Protein AF-A0A2G8JF11-F1 (afdb_monomer_lite)

pLDDT: mean 76.75, std 18.7, range [33.16, 97.62]

Radius of gyration: 30.94 Å; chains: 1; bounding box: 96×81×55 Å

Structure (mmCIF, N/CA/C/O backbone):
data_AF-A0A2G8JF11-F1
#
_entry.id   AF-A0A2G8JF11-F1
#
loop_
_atom_site.group_PDB
_atom_site.id
_atom_site.type_symbol
_atom_site.label_atom_id
_atom_site.label_alt_id
_atom_site.label_comp_id
_atom_site.label_asym_id
_atom_site.label_entity_id
_atom_site.label_seq_id
_atom_site.pdbx_PDB_ins_code
_atom_site.Cartn_x
_atom_site.Cartn_y
_atom_site.Cartn_z
_atom_site.occupancy
_atom_site.B_iso_or_equiv
_atom_site.auth_seq_id
_atom_site.auth_comp_id
_atom_site.auth_asym_id
_atom_site.auth_atom_id
_atom_site.pdbx_PDB_model_num
ATOM 1 N N . MET A 1 1 ? 5.493 -26.697 -4.694 1.00 79.19 1 MET A N 1
ATOM 2 C CA . MET A 1 1 ? 6.593 -26.995 -3.749 1.00 79.19 1 MET A CA 1
ATOM 3 C C . MET A 1 1 ? 6.249 -28.131 -2.794 1.00 79.19 1 MET A C 1
ATOM 5 O O . MET A 1 1 ? 6.872 -29.169 -2.924 1.00 79.19 1 MET A O 1
ATOM 9 N N . VAL A 1 2 ? 5.247 -28.013 -1.911 1.00 80.19 2 VAL A N 1
ATOM 10 C CA . VAL A 1 2 ? 4.908 -29.097 -0.953 1.00 80.19 2 VAL A CA 1
ATOM 11 C C . VAL A 1 2 ? 4.595 -30.430 -1.647 1.00 80.19 2 VAL A C 1
ATOM 13 O O . VAL A 1 2 ? 5.142 -31.453 -1.264 1.00 80.19 2 VAL A O 1
ATOM 16 N N . ILE A 1 3 ? 3.787 -30.413 -2.715 1.00 84.12 3 ILE A N 1
ATOM 17 C CA . ILE A 1 3 ? 3.471 -31.617 -3.510 1.00 84.12 3 ILE A CA 1
ATOM 18 C C . ILE A 1 3 ? 4.749 -32.272 -4.056 1.00 84.12 3 ILE A C 1
ATOM 20 O O . ILE A 1 3 ? 4.933 -33.469 -3.888 1.00 84.12 3 ILE A O 1
ATOM 24 N N . LEU A 1 4 ? 5.670 -31.484 -4.618 1.00 83.44 4 LEU A N 1
ATOM 25 C CA . LEU A 1 4 ? 6.944 -31.990 -5.137 1.00 83.44 4 LEU A CA 1
ATOM 26 C C . LEU A 1 4 ? 7.801 -32.625 -4.031 1.00 83.44 4 LEU A C 1
ATOM 28 O O . LEU A 1 4 ? 8.363 -33.690 -4.239 1.00 83.44 4 LEU A O 1
ATOM 32 N N . PHE A 1 5 ? 7.860 -32.013 -2.843 1.00 86.06 5 PHE A N 1
ATOM 33 C CA . PHE A 1 5 ? 8.556 -32.600 -1.694 1.00 86.06 5 PHE A CA 1
ATOM 34 C C . PHE A 1 5 ? 7.945 -33.952 -1.291 1.00 86.06 5 PHE A C 1
ATOM 36 O O . PHE A 1 5 ? 8.656 -34.941 -1.125 1.00 86.06 5 PHE A O 1
ATOM 43 N N . LEU A 1 6 ? 6.614 -34.022 -1.199 1.00 82.25 6 LEU A N 1
ATOM 44 C CA . LEU A 1 6 ? 5.918 -35.271 -0.890 1.00 82.25 6 LEU A CA 1
ATOM 45 C C . LEU A 1 6 ? 6.155 -36.342 -1.969 1.00 82.25 6 LEU A C 1
ATOM 47 O O . LEU A 1 6 ? 6.231 -37.520 -1.630 1.00 82.25 6 LEU A O 1
ATOM 51 N N . GLN A 1 7 ? 6.308 -35.949 -3.238 1.00 88.88 7 GLN A N 1
ATOM 52 C CA . GLN A 1 7 ? 6.692 -36.847 -4.333 1.00 88.88 7 GLN A CA 1
ATOM 53 C C . GLN A 1 7 ? 8.137 -37.332 -4.197 1.00 88.88 7 GLN A C 1
ATOM 55 O O . GLN A 1 7 ? 8.391 -38.521 -4.353 1.00 88.88 7 GLN A O 1
ATOM 60 N N . THR A 1 8 ? 9.084 -36.456 -3.840 1.00 87.00 8 THR A N 1
ATOM 61 C CA . THR A 1 8 ? 10.494 -36.848 -3.649 1.00 87.00 8 THR A CA 1
ATOM 62 C C . THR A 1 8 ? 10.694 -37.795 -2.471 1.00 87.00 8 THR A C 1
ATOM 64 O O . THR A 1 8 ? 11.532 -38.687 -2.534 1.00 87.00 8 THR A O 1
ATOM 67 N N . GLU A 1 9 ? 9.883 -37.658 -1.422 1.00 86.50 9 GLU A N 1
ATOM 68 C CA . GLU A 1 9 ? 9.851 -38.597 -0.293 1.00 86.50 9 GLU A CA 1
ATOM 69 C C . GLU A 1 9 ? 9.055 -39.881 -0.626 1.00 86.50 9 GLU A C 1
ATOM 71 O O . GLU A 1 9 ? 8.937 -40.803 0.187 1.00 86.50 9 GLU A O 1
ATOM 76 N N . GLY A 1 10 ? 8.458 -39.951 -1.823 1.00 86.94 10 GLY A N 1
ATOM 77 C CA . GLY A 1 10 ? 7.583 -41.034 -2.267 1.00 86.94 10 GLY A CA 1
ATOM 78 C C . GLY A 1 10 ? 6.351 -41.210 -1.377 1.00 86.94 10 GLY A C 1
ATOM 79 O O . GLY A 1 10 ? 5.856 -42.322 -1.214 1.00 86.94 10 GLY A O 1
ATOM 80 N N . ILE A 1 11 ? 5.897 -40.148 -0.713 1.00 86.12 11 ILE A N 1
ATOM 81 C CA . ILE A 1 11 ? 4.690 -40.157 0.123 1.00 86.12 11 ILE A CA 1
ATOM 82 C C . ILE A 1 11 ? 3.451 -40.158 -0.767 1.00 86.12 11 ILE A C 1
ATOM 84 O O . ILE A 1 11 ? 2.482 -40.858 -0.479 1.00 86.12 11 ILE A O 1
ATOM 88 N N . ILE A 1 12 ? 3.502 -39.383 -1.848 1.00 87.25 12 ILE A N 1
ATOM 89 C CA . ILE A 1 12 ? 2.493 -39.371 -2.904 1.00 87.25 12 ILE A CA 1
ATOM 90 C C . ILE A 1 12 ? 3.154 -39.776 -4.229 1.00 87.25 12 ILE A C 1
ATOM 92 O O . ILE A 1 12 ? 4.342 -39.498 -4.409 1.00 87.25 12 ILE A O 1
ATOM 96 N N . PRO A 1 13 ? 2.416 -40.426 -5.139 1.00 89.12 13 PRO A N 1
ATOM 97 C CA . PRO A 1 13 ? 2.944 -40.832 -6.437 1.00 89.12 13 PRO A CA 1
ATOM 98 C C . PRO A 1 13 ? 3.341 -39.636 -7.314 1.00 89.12 13 PRO A C 1
ATOM 100 O O . PRO A 1 13 ? 2.818 -38.519 -7.166 1.00 89.12 13 PRO A O 1
ATOM 103 N N . THR A 1 14 ? 4.267 -39.868 -8.243 1.00 92.94 14 THR A N 1
ATOM 104 C CA . THR A 1 14 ? 4.651 -38.864 -9.244 1.00 92.94 14 THR A CA 1
ATOM 105 C C . THR A 1 14 ? 3.525 -38.637 -10.253 1.00 92.94 14 THR A C 1
ATOM 107 O O . THR A 1 14 ? 2.590 -39.430 -10.368 1.00 92.94 14 THR A O 1
ATOM 110 N N . ILE A 1 15 ? 3.596 -37.534 -11.005 1.00 91.88 15 ILE A N 1
ATOM 111 C CA . ILE A 1 15 ? 2.624 -37.274 -12.077 1.00 91.88 15 ILE A CA 1
ATOM 112 C C . ILE A 1 15 ? 2.697 -38.375 -13.147 1.00 91.88 15 ILE A C 1
ATOM 114 O O . ILE A 1 15 ? 1.658 -38.766 -13.671 1.00 91.88 15 ILE A O 1
ATOM 118 N N . GLU A 1 16 ? 3.885 -38.921 -13.443 1.00 91.62 16 GLU A N 1
ATOM 119 C CA . GLU A 1 16 ? 4.001 -40.025 -14.402 1.00 91.62 16 GLU A CA 1
ATOM 120 C C . GLU A 1 16 ? 3.335 -41.307 -13.896 1.00 91.62 16 GLU A C 1
ATOM 122 O O . GLU A 1 16 ? 2.620 -41.944 -14.664 1.00 91.62 16 GLU A O 1
ATOM 127 N N . GLU A 1 17 ? 3.505 -41.649 -12.616 1.00 89.56 17 GLU A N 1
ATOM 128 C CA . GLU A 1 17 ? 2.856 -42.815 -11.998 1.00 89.56 17 GLU A CA 1
ATOM 129 C C . GLU A 1 17 ? 1.326 -42.666 -11.973 1.00 89.56 17 GLU A C 1
ATOM 131 O O . GLU A 1 17 ? 0.595 -43.618 -12.250 1.00 89.56 17 GLU A O 1
ATOM 136 N N . LEU A 1 18 ? 0.827 -41.459 -11.675 1.00 90.19 18 LEU A N 1
ATOM 137 C CA . LEU A 1 18 ? -0.606 -41.148 -11.728 1.00 90.19 18 LEU A CA 1
ATOM 138 C C . LEU A 1 18 ? -1.168 -41.282 -13.148 1.00 90.19 18 LEU A C 1
ATOM 140 O O . LEU A 1 18 ? -2.280 -41.779 -13.327 1.00 90.19 18 LEU A O 1
ATOM 144 N N . ARG A 1 19 ? -0.395 -40.860 -14.152 1.00 88.94 19 ARG A N 1
ATOM 145 C CA . ARG A 1 19 ? -0.766 -40.961 -15.565 1.00 88.94 19 ARG A CA 1
ATOM 146 C C . ARG A 1 19 ? -0.740 -42.402 -16.067 1.00 88.94 19 ARG A C 1
ATOM 148 O O . ARG A 1 19 ? -1.633 -42.797 -16.801 1.00 88.94 19 ARG A O 1
ATOM 155 N N . GLU A 1 20 ? 0.242 -43.203 -15.662 1.00 88.38 20 GLU A N 1
ATOM 156 C CA . GLU A 1 20 ? 0.305 -44.630 -16.011 1.00 88.38 20 GLU A CA 1
ATOM 157 C C . GLU A 1 20 ? -0.849 -45.425 -15.376 1.00 88.38 20 GLU A C 1
ATOM 159 O O . GLU A 1 20 ? -1.366 -46.372 -15.968 1.00 88.38 20 GLU A O 1
ATOM 164 N N . ALA A 1 21 ? -1.303 -45.009 -14.190 1.00 86.81 21 ALA A N 1
ATOM 165 C CA . ALA A 1 21 ? -2.465 -45.593 -13.527 1.00 86.81 21 ALA A CA 1
ATOM 166 C C . ALA A 1 21 ? -3.809 -45.192 -14.166 1.00 86.81 21 ALA A C 1
ATOM 168 O O . ALA A 1 21 ? -4.812 -45.900 -13.975 1.00 86.81 21 ALA A O 1
ATOM 169 N N . ALA A 1 22 ? -3.849 -44.074 -14.903 1.00 85.69 22 ALA A N 1
ATOM 170 C CA . ALA A 1 22 ? -5.011 -43.660 -15.676 1.00 85.69 22 ALA A CA 1
ATOM 171 C C . ALA A 1 22 ? -5.208 -44.660 -16.826 1.00 85.69 22 ALA A C 1
ATOM 173 O O . ALA A 1 22 ? -4.407 -44.759 -17.754 1.00 85.69 22 ALA A O 1
ATOM 174 N N . GLY A 1 23 ? -6.260 -45.475 -16.723 1.00 80.00 23 GLY A N 1
ATOM 175 C CA . GLY A 1 23 ? -6.586 -46.454 -17.756 1.00 80.00 23 GLY A CA 1
ATOM 176 C C . GLY A 1 23 ? -6.927 -45.779 -19.088 1.00 80.00 23 GLY A C 1
ATOM 177 O O . GLY A 1 23 ? -7.163 -44.575 -19.153 1.00 80.00 23 GLY A O 1
ATOM 178 N N . CYS A 1 24 ? -7.020 -46.568 -20.161 1.00 76.25 24 CYS A N 1
ATOM 179 C CA . CYS A 1 24 ? -7.288 -46.055 -21.511 1.00 76.25 24 CYS A CA 1
ATOM 180 C C . CYS A 1 24 ? -8.598 -45.251 -21.641 1.00 76.25 24 CYS A C 1
ATOM 182 O O . CYS A 1 24 ? -8.738 -44.482 -22.585 1.00 76.25 24 CYS A O 1
ATOM 184 N N . GLU A 1 25 ? -9.548 -45.421 -20.718 1.00 79.19 25 GLU A N 1
ATOM 185 C CA . GLU A 1 25 ? -10.849 -44.739 -20.734 1.00 79.19 25 GLU A CA 1
ATOM 186 C C . GLU A 1 25 ? -10.818 -43.322 -20.132 1.00 79.19 25 GLU A C 1
ATOM 188 O O . GLU A 1 25 ? -11.768 -42.566 -20.312 1.00 79.19 25 GLU A O 1
ATOM 193 N N . GLU A 1 26 ? -9.733 -42.934 -19.452 1.00 79.00 26 GLU A N 1
ATOM 194 C CA . GLU A 1 26 ? -9.616 -41.649 -18.741 1.00 79.00 26 GLU A CA 1
ATOM 195 C C . GLU A 1 26 ? -8.573 -40.714 -19.379 1.00 79.00 26 GLU A C 1
ATOM 197 O O . GLU A 1 26 ? -8.004 -39.845 -18.715 1.00 79.00 26 GLU A O 1
ATOM 202 N N . GLN A 1 27 ? -8.312 -40.883 -20.681 1.00 86.50 27 GLN A N 1
ATOM 203 C CA . GLN A 1 27 ? -7.381 -40.014 -21.395 1.00 86.50 27 GLN A CA 1
ATOM 204 C C . GLN A 1 27 ? -7.974 -38.622 -21.634 1.00 86.50 27 GLN A C 1
ATOM 206 O O . GLN A 1 27 ? -9.019 -38.476 -22.269 1.00 86.50 27 GLN A O 1
ATOM 211 N N . LEU A 1 28 ? -7.279 -37.589 -21.157 1.00 91.56 28 LEU A N 1
ATOM 212 C CA . LEU A 1 28 ? -7.687 -36.194 -21.288 1.00 91.56 28 LEU A CA 1
ATOM 213 C C . LEU A 1 28 ? -6.503 -35.353 -21.760 1.00 91.56 28 LEU A C 1
ATOM 215 O O . LEU A 1 28 ? -5.536 -35.180 -21.027 1.00 91.56 28 LEU A O 1
ATOM 219 N N . ILE A 1 29 ? -6.595 -34.797 -22.968 1.00 93.25 29 ILE A N 1
ATOM 220 C CA . ILE A 1 29 ? -5.579 -33.894 -23.523 1.00 93.25 29 ILE A CA 1
ATOM 221 C C . ILE A 1 29 ? -6.175 -32.489 -23.621 1.00 93.25 29 ILE A C 1
ATOM 223 O O . ILE A 1 29 ? -7.178 -32.291 -24.306 1.00 93.25 29 ILE A O 1
ATOM 227 N N . ILE A 1 30 ? -5.552 -31.517 -22.954 1.00 92.94 30 ILE A N 1
ATOM 228 C CA . ILE A 1 30 ? -5.948 -30.102 -22.972 1.00 92.94 30 ILE A CA 1
ATOM 229 C C . ILE A 1 30 ? -4.788 -29.306 -23.562 1.00 92.94 30 ILE A C 1
ATOM 231 O O . ILE A 1 30 ? -3.677 -29.362 -23.049 1.00 92.94 30 ILE A O 1
ATOM 235 N N . ASP A 1 31 ? -5.024 -28.594 -24.665 1.00 92.56 31 ASP A N 1
ATOM 236 C CA . ASP A 1 31 ? -4.014 -27.755 -25.334 1.00 92.56 31 ASP A CA 1
ATOM 237 C C . ASP A 1 31 ? -2.707 -28.494 -25.687 1.00 92.56 31 ASP A C 1
ATOM 239 O O . ASP A 1 31 ? -1.610 -27.942 -25.619 1.00 92.56 31 ASP A O 1
ATOM 243 N N . GLY A 1 32 ? -2.818 -29.775 -26.050 1.00 93.31 32 GLY A N 1
ATOM 244 C CA . GLY A 1 32 ? -1.668 -30.632 -26.359 1.00 93.31 32 GLY A CA 1
ATOM 245 C C . GLY A 1 32 ? -0.926 -31.174 -25.131 1.00 93.31 32 GLY A C 1
ATOM 246 O O . GLY A 1 32 ? 0.043 -31.912 -25.297 1.00 93.31 32 GLY A O 1
ATOM 247 N N . TRP A 1 33 ? -1.386 -30.865 -23.917 1.00 92.75 33 TRP A N 1
ATOM 248 C CA . TRP A 1 33 ? -0.872 -31.424 -22.670 1.00 92.75 33 TRP A CA 1
ATOM 249 C C . TRP A 1 33 ? -1.708 -32.615 -22.220 1.00 92.75 33 TRP A C 1
ATOM 251 O O . TRP A 1 33 ? -2.932 -32.538 -22.150 1.00 92.75 33 TRP A O 1
ATOM 261 N N . ASP A 1 34 ? -1.036 -33.713 -21.884 1.00 92.56 34 ASP A N 1
ATOM 262 C CA . ASP A 1 34 ? -1.672 -34.897 -21.314 1.00 92.56 34 ASP A CA 1
ATOM 263 C C . ASP A 1 34 ? -2.005 -34.657 -19.832 1.00 92.56 34 ASP A C 1
ATOM 265 O O . ASP A 1 34 ? -1.121 -34.578 -18.977 1.00 92.56 34 ASP A O 1
ATOM 269 N N . CYS A 1 35 ? -3.295 -34.504 -19.549 1.00 92.50 35 CYS A N 1
ATOM 270 C CA . CYS A 1 35 ? -3.883 -34.300 -18.229 1.00 92.50 35 CYS A CA 1
ATOM 271 C C . CYS A 1 35 ? -4.617 -35.555 -17.726 1.00 92.50 35 CYS A C 1
ATOM 273 O O . CYS A 1 35 ? -5.475 -35.447 -16.847 1.00 92.50 35 CYS A O 1
ATOM 275 N N . SER A 1 36 ? -4.312 -36.731 -18.283 1.00 92.62 36 SER A N 1
ATOM 276 C CA . SER A 1 36 ? -4.934 -38.001 -17.899 1.00 92.62 36 SER A CA 1
ATOM 277 C C . SER A 1 36 ? -4.552 -38.352 -16.462 1.00 92.62 36 SER A C 1
ATOM 279 O O . SER A 1 36 ? -3.412 -38.715 -16.172 1.00 92.62 36 SER A O 1
ATOM 281 N N . LEU A 1 37 ? -5.503 -38.203 -15.543 1.00 88.75 37 LEU A N 1
ATOM 282 C CA . LEU A 1 37 ? -5.329 -38.468 -14.120 1.00 88.75 37 LEU A CA 1
ATOM 283 C C . LEU A 1 37 ? -6.540 -39.230 -13.613 1.00 88.75 37 LEU A C 1
ATOM 285 O O . LEU A 1 37 ? -7.678 -38.809 -13.823 1.00 88.75 37 LEU A O 1
ATOM 289 N N . ARG A 1 38 ? -6.287 -40.312 -12.879 1.00 80.69 38 ARG A N 1
ATOM 290 C CA . ARG A 1 38 ? -7.366 -41.113 -12.318 1.00 80.69 38 ARG A CA 1
ATOM 291 C C . ARG A 1 38 ? -8.002 -40.434 -11.112 1.00 80.69 38 ARG A C 1
ATOM 293 O O . ARG A 1 38 ? -7.302 -40.166 -10.133 1.00 80.69 38 ARG A O 1
ATOM 300 N N . LEU A 1 39 ? -9.317 -40.193 -11.155 1.00 77.31 39 LEU A N 1
ATOM 301 C CA . LEU A 1 39 ? -10.039 -39.544 -10.046 1.00 77.31 39 LEU A CA 1
ATOM 302 C C . LEU A 1 39 ? -10.237 -40.465 -8.833 1.00 77.31 39 LEU A C 1
ATOM 304 O O . LEU A 1 39 ? -10.391 -39.979 -7.712 1.00 77.31 39 LEU A O 1
ATOM 308 N N . ASP A 1 40 ? -10.239 -41.783 -9.040 1.00 79.19 40 ASP A N 1
ATOM 309 C CA . ASP A 1 40 ? -10.445 -42.745 -7.961 1.00 79.19 40 ASP A CA 1
ATOM 310 C C . ASP A 1 40 ? -9.157 -42.967 -7.157 1.00 79.19 40 ASP A C 1
ATOM 312 O O . ASP A 1 40 ? -8.198 -43.593 -7.618 1.00 79.19 40 ASP A O 1
ATOM 316 N N . CYS A 1 41 ? -9.143 -42.461 -5.922 1.00 73.75 41 CYS A N 1
ATOM 317 C CA . CYS A 1 41 ? -7.994 -42.569 -5.035 1.00 73.75 41 CYS A CA 1
ATOM 318 C C . CYS A 1 41 ? -7.838 -43.949 -4.371 1.00 73.75 41 CYS A C 1
ATOM 320 O O . CYS A 1 41 ? -6.811 -44.203 -3.739 1.00 73.75 41 CYS A O 1
ATOM 322 N N . THR A 1 42 ? -8.817 -44.851 -4.514 1.00 75.88 42 THR A N 1
ATOM 323 C CA . THR A 1 42 ? -8.815 -46.171 -3.856 1.00 75.88 42 THR A CA 1
ATOM 324 C C . THR A 1 42 ? -7.799 -47.151 -4.442 1.00 75.88 42 THR A C 1
ATOM 326 O O . THR A 1 42 ? -7.403 -48.107 -3.774 1.00 75.88 42 THR A O 1
ATOM 329 N N . LEU A 1 43 ? -7.339 -46.903 -5.670 1.00 68.25 43 LEU A N 1
ATOM 330 C CA . LEU A 1 43 ? -6.389 -47.763 -6.378 1.00 68.25 43 LEU A CA 1
ATOM 331 C C . LEU A 1 43 ? -4.928 -47.451 -6.050 1.00 68.25 43 LEU A C 1
ATOM 333 O O . LEU A 1 43 ? -4.045 -48.271 -6.313 1.00 68.25 43 LEU A O 1
ATOM 337 N N . TYR A 1 44 ? -4.658 -46.303 -5.431 1.00 74.19 44 TYR A N 1
ATOM 338 C CA . TYR A 1 44 ? -3.316 -45.981 -4.972 1.00 74.19 44 TYR A CA 1
ATOM 339 C C . TYR A 1 44 ? -3.056 -46.722 -3.662 1.00 74.19 44 TYR A C 1
ATOM 341 O O . TYR A 1 44 ? -3.674 -46.462 -2.628 1.00 74.19 44 TYR A O 1
ATOM 349 N N . ARG A 1 45 ? -2.135 -47.692 -3.708 1.00 68.94 45 ARG A N 1
ATOM 350 C CA . ARG A 1 45 ? -1.734 -48.477 -2.537 1.00 68.94 45 ARG A CA 1
ATOM 351 C C . ARG A 1 45 ? -1.269 -47.517 -1.437 1.00 68.94 45 ARG A C 1
ATOM 353 O O . ARG A 1 45 ? -0.237 -46.867 -1.586 1.00 68.94 45 ARG A O 1
ATOM 360 N N . ARG A 1 46 ? -2.006 -47.464 -0.320 1.00 64.50 46 ARG A N 1
ATOM 361 C CA . ARG A 1 46 ? -1.620 -46.685 0.865 1.00 64.50 46 ARG A CA 1
ATOM 362 C C . ARG A 1 46 ? -0.224 -47.143 1.308 1.00 64.50 46 ARG A C 1
ATOM 364 O O . ARG A 1 46 ? -0.037 -48.303 1.682 1.00 64.50 46 ARG A O 1
ATOM 371 N N . ARG A 1 47 ? 0.772 -46.261 1.189 1.00 65.62 47 ARG A N 1
ATOM 372 C CA . ARG A 1 47 ? 2.146 -46.544 1.625 1.00 65.62 47 ARG A CA 1
ATOM 373 C C . ARG A 1 47 ? 2.162 -46.640 3.155 1.00 65.62 47 ARG A C 1
ATOM 375 O O . ARG A 1 47 ? 1.384 -45.950 3.809 1.00 65.62 47 ARG A O 1
ATOM 382 N N . ARG A 1 48 ? 2.985 -47.539 3.711 1.00 59.12 48 ARG A N 1
ATOM 383 C CA . ARG A 1 48 ? 2.999 -47.844 5.154 1.00 59.12 48 ARG A CA 1
ATOM 384 C C . ARG A 1 48 ? 3.219 -46.572 5.979 1.00 59.12 48 ARG A C 1
ATOM 386 O O . ARG A 1 48 ? 4.181 -45.845 5.754 1.00 59.12 48 ARG A O 1
ATOM 393 N N . GLU A 1 49 ? 2.313 -46.339 6.924 1.00 58.16 49 GLU A N 1
ATOM 394 C CA . GLU A 1 49 ? 2.275 -45.208 7.864 1.00 58.16 49 GLU A CA 1
ATOM 395 C C . GLU A 1 49 ? 3.285 -45.379 9.018 1.00 58.16 49 GLU A C 1
ATOM 397 O O . GLU A 1 49 ? 2.968 -45.096 10.169 1.00 58.16 49 GLU A O 1
ATOM 402 N N . ASP A 1 50 ? 4.501 -45.858 8.739 1.00 67.50 50 ASP A N 1
ATOM 403 C CA . ASP A 1 50 ? 5.505 -46.065 9.796 1.00 67.50 50 ASP A CA 1
ATOM 404 C C . ASP A 1 50 ? 6.218 -44.750 10.195 1.00 67.50 50 ASP A C 1
ATOM 406 O O . ASP A 1 50 ? 6.887 -44.690 11.227 1.00 67.50 50 ASP A O 1
ATOM 410 N N . ASP A 1 51 ? 6.017 -43.665 9.435 1.00 60.81 51 ASP A N 1
ATOM 411 C CA . ASP A 1 51 ? 6.614 -42.354 9.708 1.00 60.81 51 ASP A CA 1
ATOM 412 C C . ASP A 1 51 ? 5.648 -41.424 10.450 1.00 60.81 51 ASP A C 1
ATOM 414 O O . ASP A 1 51 ? 4.542 -41.131 9.980 1.00 60.81 51 ASP A O 1
ATOM 418 N N . LYS A 1 52 ? 6.097 -40.872 11.581 1.00 72.00 52 LYS A N 1
ATOM 419 C CA . LYS A 1 52 ? 5.336 -39.862 12.321 1.00 72.00 52 LYS A CA 1
ATOM 420 C C . LYS A 1 52 ? 5.273 -38.555 11.512 1.00 72.00 52 LYS A C 1
ATOM 422 O O . LYS A 1 52 ? 6.293 -38.098 10.998 1.00 72.00 52 LYS A O 1
ATOM 427 N N . PRO A 1 53 ? 4.107 -37.888 11.438 1.00 61.38 53 PRO A N 1
ATOM 428 C CA . PRO A 1 53 ? 3.928 -36.687 10.617 1.00 61.38 53 PRO A CA 1
ATOM 429 C C . PRO A 1 53 ? 4.862 -35.519 10.990 1.00 61.38 53 PRO A C 1
ATOM 431 O O . PRO A 1 53 ? 5.231 -34.739 10.114 1.00 61.38 53 PRO A O 1
ATOM 434 N N . GLY A 1 54 ? 5.303 -35.427 12.252 1.00 66.50 54 GLY A N 1
ATOM 435 C CA . GLY A 1 54 ? 6.196 -34.357 12.723 1.00 66.50 54 GLY A CA 1
ATOM 436 C C . GLY A 1 54 ? 7.606 -34.376 12.115 1.00 66.50 54 GLY A C 1
ATOM 437 O O . GLY A 1 54 ? 8.210 -33.318 11.926 1.00 66.50 54 GLY A O 1
ATOM 438 N N . ASP A 1 55 ? 8.113 -35.551 11.730 1.00 71.62 55 ASP A N 1
ATOM 439 C CA . ASP A 1 55 ? 9.463 -35.679 11.161 1.00 71.62 55 ASP A CA 1
ATOM 440 C C . ASP A 1 55 ? 9.505 -35.173 9.706 1.00 71.62 55 ASP A C 1
ATOM 442 O O . ASP A 1 55 ? 10.492 -34.589 9.247 1.00 71.62 55 ASP A O 1
ATOM 446 N N . LYS A 1 56 ? 8.383 -35.313 8.988 1.00 71.12 56 LYS A N 1
ATOM 447 C CA . LYS A 1 56 ? 8.240 -34.922 7.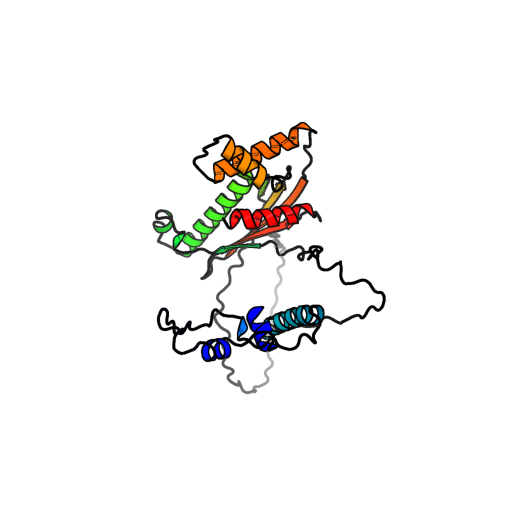578 1.00 71.12 56 LYS A CA 1
ATOM 448 C C . LYS A 1 56 ? 8.038 -33.424 7.389 1.00 71.12 56 LYS A C 1
ATOM 450 O O . LYS A 1 56 ? 8.542 -32.868 6.416 1.00 71.12 56 LYS A O 1
ATOM 455 N N . GLU A 1 57 ? 7.361 -32.757 8.321 1.00 68.44 57 GLU A N 1
ATOM 456 C CA . GLU A 1 57 ? 7.207 -31.297 8.301 1.00 68.44 57 GLU A CA 1
ATOM 457 C C . GLU A 1 57 ? 8.568 -30.592 8.427 1.00 68.44 57 GLU A C 1
ATOM 459 O O . GLU A 1 57 ? 8.905 -29.720 7.621 1.00 68.44 57 GLU A O 1
ATOM 464 N N . SER A 1 58 ? 9.399 -31.048 9.370 1.00 71.88 58 SER A N 1
ATOM 465 C CA . SER A 1 58 ? 10.759 -30.531 9.557 1.00 71.88 58 SER A CA 1
ATOM 466 C C . SER A 1 58 ? 11.659 -30.822 8.349 1.00 71.88 58 SER A C 1
ATOM 468 O O . SER A 1 58 ? 12.419 -29.950 7.922 1.00 71.88 58 SER A O 1
ATOM 470 N N . SER A 1 59 ? 11.544 -32.015 7.751 1.00 74.56 59 SER A N 1
ATOM 471 C CA . SER A 1 59 ? 12.282 -32.368 6.531 1.00 74.56 59 SER A CA 1
ATOM 472 C C . SER A 1 59 ? 11.866 -31.501 5.333 1.00 74.56 59 SER A C 1
ATOM 474 O O . SER A 1 59 ? 12.731 -30.958 4.643 1.00 74.56 59 SER A O 1
ATOM 476 N N . CYS A 1 60 ? 10.561 -31.255 5.147 1.00 69.56 60 CYS A N 1
ATOM 477 C CA . CYS A 1 60 ? 10.038 -30.395 4.080 1.00 69.56 60 CYS A CA 1
ATOM 478 C C . CYS A 1 60 ? 10.621 -28.986 4.162 1.00 69.56 60 CYS A C 1
ATOM 480 O O . CYS A 1 60 ? 11.050 -28.424 3.153 1.00 69.56 60 CYS A O 1
ATOM 482 N N . TYR A 1 61 ? 10.648 -28.414 5.366 1.00 66.06 61 TYR A N 1
ATOM 483 C CA . TYR A 1 61 ? 11.177 -27.074 5.581 1.00 66.06 61 TYR A CA 1
ATOM 484 C C . TYR A 1 61 ? 12.675 -27.005 5.250 1.00 66.06 61 TYR A C 1
ATOM 486 O O . TYR A 1 61 ? 13.109 -26.110 4.529 1.00 66.06 61 TYR A O 1
ATOM 494 N N . LEU A 1 62 ? 13.462 -27.993 5.693 1.00 72.31 62 LEU A N 1
ATOM 495 C CA . LEU A 1 62 ? 14.897 -28.069 5.398 1.00 72.31 62 LEU A CA 1
ATOM 496 C C . LEU A 1 62 ? 15.197 -28.310 3.912 1.00 72.31 62 LEU A C 1
ATOM 498 O O . LEU A 1 62 ? 16.186 -27.781 3.407 1.00 72.31 62 LEU A O 1
ATOM 502 N N . GLN A 1 63 ? 14.368 -29.085 3.209 1.00 72.12 63 GLN A N 1
ATOM 503 C CA . GLN A 1 63 ? 14.508 -29.321 1.770 1.00 72.12 63 GLN A CA 1
ATOM 504 C C . GLN A 1 63 ? 14.226 -28.042 0.974 1.00 72.12 63 GLN A C 1
ATOM 506 O O . GLN A 1 63 ? 14.996 -27.686 0.084 1.00 72.12 63 GLN A O 1
ATOM 511 N N . VAL A 1 64 ? 13.156 -27.318 1.322 1.00 68.06 64 VAL A N 1
ATOM 512 C CA . VAL A 1 64 ? 12.806 -26.038 0.686 1.00 68.06 64 VAL A CA 1
ATOM 513 C C . VAL A 1 64 ? 13.889 -24.988 0.943 1.00 68.06 64 VAL A C 1
ATOM 515 O O . VAL A 1 64 ? 14.274 -24.282 0.013 1.00 68.06 64 VAL A O 1
ATOM 518 N N . LEU A 1 65 ? 14.434 -24.926 2.163 1.00 67.44 65 LEU A N 1
ATOM 519 C CA . LEU A 1 65 ? 15.561 -24.046 2.478 1.00 67.44 65 LEU A CA 1
ATOM 520 C C . LEU A 1 65 ? 16.812 -24.406 1.666 1.00 67.44 65 LEU A C 1
ATOM 522 O O . LEU A 1 65 ? 17.375 -23.524 1.025 1.00 67.44 65 LEU A O 1
ATOM 526 N N . ARG A 1 66 ? 17.189 -25.689 1.579 1.00 72.50 66 ARG A N 1
ATOM 527 C CA . ARG A 1 66 ? 18.332 -26.135 0.756 1.00 72.50 66 ARG A CA 1
ATOM 528 C C . ARG A 1 66 ? 18.176 -25.798 -0.727 1.00 72.50 66 ARG A C 1
ATOM 530 O O . ARG A 1 66 ? 19.138 -25.353 -1.343 1.00 72.50 66 ARG A O 1
ATOM 537 N N . LEU A 1 67 ? 16.978 -25.969 -1.291 1.00 64.75 67 LEU A N 1
ATOM 538 C CA . LEU A 1 67 ? 16.686 -25.597 -2.684 1.00 64.75 67 LEU A CA 1
ATOM 539 C C . LEU A 1 67 ? 16.738 -24.076 -2.909 1.00 64.75 67 LEU A C 1
ATOM 541 O O . LEU A 1 67 ? 17.011 -23.629 -4.020 1.00 64.75 67 LEU A O 1
ATOM 545 N N . SER A 1 68 ? 16.486 -23.277 -1.866 1.00 54.53 68 SER A N 1
ATOM 546 C CA . SER A 1 68 ? 16.631 -21.817 -1.917 1.00 54.53 68 SER A CA 1
ATOM 547 C C . SER A 1 68 ? 18.082 -21.345 -1.738 1.00 54.53 68 SER A C 1
ATOM 549 O O . SER A 1 68 ? 18.461 -20.310 -2.282 1.00 54.53 68 SER A O 1
ATOM 551 N N . GLU A 1 69 ? 18.901 -22.121 -1.022 1.00 53.09 69 GLU A N 1
ATOM 552 C CA . GLU A 1 69 ? 20.315 -21.838 -0.745 1.00 53.09 69 GLU A CA 1
ATOM 553 C C . GLU A 1 69 ? 21.241 -22.273 -1.889 1.00 53.09 69 GLU A C 1
ATOM 555 O O . GLU A 1 69 ? 22.277 -21.649 -2.101 1.00 53.09 69 GLU A O 1
ATOM 560 N N . SER A 1 70 ? 20.852 -23.251 -2.717 1.00 48.50 70 SER A N 1
ATOM 561 C CA . SER A 1 70 ? 21.629 -23.662 -3.901 1.00 48.50 70 SER A CA 1
ATOM 562 C C . SER A 1 70 ? 21.733 -22.597 -5.010 1.00 48.50 70 SER A C 1
ATOM 564 O O . SER A 1 70 ? 22.304 -22.870 -6.061 1.00 48.50 70 SER A O 1
ATOM 566 N N . GLY A 1 71 ? 21.202 -21.388 -4.789 1.00 49.91 71 GLY A N 1
ATOM 567 C CA . GLY A 1 71 ? 21.416 -20.208 -5.633 1.00 49.91 71 GLY A CA 1
ATOM 568 C C . GLY A 1 71 ? 22.113 -19.030 -4.939 1.00 49.91 71 GLY A C 1
ATOM 569 O O . GLY A 1 71 ? 22.259 -17.985 -5.569 1.00 49.91 71 GLY A O 1
ATOM 570 N N . LYS A 1 72 ? 22.507 -19.142 -3.661 1.00 41.84 72 LYS A N 1
ATOM 571 C CA . LYS A 1 72 ? 23.170 -18.061 -2.912 1.00 41.84 72 LYS A CA 1
ATOM 572 C C . LYS A 1 72 ? 24.142 -18.625 -1.878 1.00 41.84 72 LYS A C 1
ATOM 574 O O . LYS A 1 72 ? 23.724 -19.150 -0.850 1.00 41.84 72 LYS A O 1
ATOM 579 N N . GLU A 1 73 ? 25.438 -18.437 -2.111 1.00 40.50 73 GLU A N 1
ATOM 580 C CA . GLU A 1 73 ? 26.431 -18.509 -1.041 1.00 40.50 73 GLU A CA 1
ATOM 581 C C . GLU A 1 73 ? 26.087 -17.458 0.021 1.00 40.50 73 GLU A C 1
ATOM 583 O O . GLU A 1 73 ? 26.021 -16.262 -0.265 1.00 40.50 73 GLU A O 1
ATOM 588 N N . CYS A 1 74 ? 25.858 -17.891 1.258 1.00 33.25 74 CYS A N 1
ATOM 589 C CA . CYS A 1 74 ? 25.890 -17.005 2.413 1.00 33.25 74 CYS A CA 1
ATOM 590 C C . CYS A 1 74 ? 26.597 -17.696 3.579 1.00 33.25 74 CYS A C 1
ATOM 592 O O . CYS A 1 74 ? 26.227 -18.784 4.020 1.00 33.25 74 CYS A O 1
ATOM 594 N N . CYS A 1 75 ? 27.645 -17.020 4.043 1.00 38.88 75 CYS A N 1
ATOM 595 C CA . CYS A 1 75 ? 28.531 -17.402 5.126 1.00 38.88 75 CYS A CA 1
ATOM 596 C C . CYS A 1 75 ? 27.820 -17.499 6.483 1.00 38.88 75 CYS A C 1
ATOM 598 O O . CYS A 1 75 ? 27.058 -16.616 6.863 1.00 38.88 75 CYS A O 1
ATOM 600 N N . GLY A 1 76 ? 28.207 -18.528 7.242 1.00 40.56 76 GLY A N 1
ATOM 601 C CA . GLY A 1 76 ? 28.456 -18.455 8.683 1.00 40.56 76 GLY A CA 1
ATOM 602 C C . GLY A 1 76 ? 27.269 -18.153 9.596 1.00 40.56 76 GLY A C 1
ATOM 603 O O . GLY A 1 76 ? 27.013 -17.003 9.931 1.00 40.56 76 GLY A O 1
ATOM 604 N N . CYS A 1 77 ? 26.655 -19.200 10.151 1.00 34.81 77 CYS A N 1
ATOM 605 C CA . CYS A 1 77 ? 26.020 -19.084 11.462 1.00 34.81 77 CYS A CA 1
ATOM 606 C C . CYS A 1 77 ? 26.329 -20.330 12.302 1.00 34.81 77 CYS A C 1
ATOM 608 O O . CYS A 1 77 ? 25.910 -21.447 11.985 1.00 34.81 77 CYS A O 1
ATOM 610 N N . GLU A 1 78 ? 27.111 -20.129 13.360 1.00 37.97 78 GLU A N 1
ATOM 611 C CA . GLU A 1 78 ? 27.498 -21.150 14.329 1.00 37.97 78 GLU A CA 1
ATOM 612 C C . GLU A 1 78 ? 26.279 -21.631 15.132 1.00 37.97 78 GLU A C 1
ATOM 614 O O . GLU A 1 78 ? 25.485 -20.845 15.649 1.00 37.97 78 GLU A O 1
ATOM 619 N N . ARG A 1 79 ? 26.120 -22.956 15.233 1.00 37.75 79 ARG A N 1
ATOM 620 C CA . ARG A 1 79 ? 25.060 -23.614 16.008 1.00 37.75 79 ARG A CA 1
ATOM 621 C C . ARG A 1 79 ? 25.506 -23.806 17.459 1.00 37.75 79 ARG A C 1
ATOM 623 O O . ARG A 1 79 ? 26.200 -24.773 17.770 1.00 37.75 79 ARG A O 1
ATOM 630 N N . GLY A 1 80 ? 25.036 -22.937 18.350 1.00 33.16 80 GLY A N 1
ATOM 631 C CA . GLY A 1 80 ? 25.010 -23.196 19.791 1.00 33.16 80 GLY A CA 1
ATOM 632 C C . GLY A 1 80 ? 23.901 -24.195 20.139 1.00 33.16 80 GLY A C 1
ATOM 633 O O . GLY A 1 80 ? 22.736 -23.972 19.819 1.00 33.16 80 GLY A O 1
ATOM 634 N N . LYS A 1 81 ? 24.264 -25.318 20.767 1.00 36.00 81 LYS A N 1
ATOM 635 C CA . LYS A 1 81 ? 23.327 -26.322 21.293 1.00 36.00 81 LYS A CA 1
ATOM 636 C C . LYS A 1 81 ? 22.896 -25.912 22.702 1.00 36.00 81 LYS A C 1
ATOM 638 O O . LYS A 1 81 ? 23.748 -25.829 23.581 1.00 36.00 81 LYS A O 1
ATOM 643 N N . THR A 1 82 ? 21.601 -25.744 22.945 1.00 35.81 82 THR A N 1
ATOM 644 C CA . THR A 1 82 ? 21.034 -25.811 24.298 1.00 35.81 82 THR A CA 1
ATOM 645 C C . THR A 1 82 ? 20.198 -27.076 24.428 1.00 35.81 82 THR A C 1
ATOM 647 O O . THR A 1 82 ? 19.406 -27.430 23.557 1.00 35.81 82 THR A O 1
ATOM 650 N N . SER A 1 83 ? 20.457 -27.808 25.505 1.00 48.00 83 SER A N 1
ATOM 651 C CA . SER A 1 83 ? 19.759 -29.022 25.900 1.00 48.00 83 SER A CA 1
ATOM 652 C C . SER A 1 83 ? 18.612 -28.706 26.857 1.00 48.00 83 SER A C 1
ATOM 654 O O . SER A 1 83 ? 18.761 -27.821 27.699 1.00 48.00 83 SER A O 1
ATOM 656 N N . LEU A 1 84 ? 17.611 -29.592 26.828 1.00 40.69 84 LEU A N 1
ATOM 657 C CA . LEU A 1 84 ? 16.782 -30.050 27.954 1.00 40.69 84 LEU A CA 1
ATOM 658 C C . LEU A 1 84 ? 15.349 -29.481 28.051 1.00 40.69 84 LEU A C 1
ATOM 660 O O . LEU A 1 84 ? 15.152 -28.326 28.412 1.00 40.69 84 LEU A O 1
ATOM 664 N N . GLY A 1 85 ? 14.365 -30.377 27.873 1.00 38.44 85 GLY A N 1
ATOM 665 C CA . GLY A 1 85 ? 13.100 -30.355 28.623 1.00 38.44 85 GLY A CA 1
ATOM 666 C C . GLY A 1 85 ? 11.806 -30.303 27.804 1.00 38.44 85 GLY A C 1
ATOM 667 O O . GLY A 1 85 ? 11.395 -29.235 27.374 1.00 38.44 85 GLY A O 1
ATOM 668 N N . ASP A 1 86 ? 11.155 -31.461 27.675 1.00 43.25 86 ASP A N 1
ATOM 669 C CA . ASP A 1 86 ? 9.839 -31.768 27.087 1.00 43.25 86 ASP A CA 1
ATOM 670 C C . ASP A 1 86 ? 8.689 -30.747 27.263 1.00 43.25 86 ASP A C 1
ATOM 672 O O . ASP A 1 86 ? 8.363 -30.347 28.381 1.00 43.25 86 ASP A O 1
ATOM 676 N N . THR A 1 87 ? 7.989 -30.432 26.155 1.00 46.47 87 THR A N 1
ATOM 677 C CA . THR A 1 87 ? 6.515 -30.539 25.924 1.00 46.47 87 THR A CA 1
ATOM 678 C C . THR A 1 87 ? 6.126 -29.850 24.594 1.00 46.47 87 THR A C 1
ATOM 680 O O . THR A 1 87 ? 5.697 -28.701 24.577 1.00 46.47 87 THR A O 1
ATOM 683 N N . ASP A 1 88 ? 6.261 -30.546 23.453 1.00 47.97 88 ASP A N 1
ATOM 684 C CA . ASP A 1 88 ? 6.335 -29.894 22.121 1.00 47.97 88 ASP A CA 1
ATOM 685 C C . ASP A 1 88 ? 5.252 -30.266 21.080 1.00 47.97 88 ASP A C 1
ATOM 687 O O . ASP A 1 88 ? 5.451 -30.097 19.882 1.00 47.97 88 ASP A O 1
ATOM 691 N N . ALA A 1 89 ? 4.058 -30.715 21.488 1.00 45.88 89 ALA A N 1
ATOM 692 C CA . ALA A 1 89 ? 2.979 -31.013 20.521 1.00 45.88 89 ALA A CA 1
ATOM 693 C C . ALA A 1 89 ? 1.849 -29.965 20.449 1.00 45.88 89 ALA A C 1
ATOM 695 O O . ALA A 1 89 ? 1.061 -29.983 19.509 1.00 45.88 89 ALA A O 1
ATOM 696 N N . VAL A 1 90 ? 1.754 -29.031 21.405 1.00 42.81 90 VAL A N 1
ATOM 697 C CA . VAL A 1 90 ? 0.645 -28.044 21.459 1.00 42.81 90 VAL A CA 1
ATOM 698 C C . VAL A 1 90 ? 1.093 -26.630 21.056 1.00 42.81 90 VAL A C 1
ATOM 700 O O . VAL A 1 90 ? 0.266 -25.762 20.786 1.00 42.81 90 VAL A O 1
ATOM 703 N N . ARG A 1 91 ? 2.403 -26.382 20.924 1.00 44.31 91 ARG A N 1
ATOM 704 C CA . ARG A 1 91 ? 2.940 -25.044 20.620 1.00 44.31 91 ARG A CA 1
ATOM 705 C C . ARG A 1 91 ? 2.993 -24.697 19.127 1.00 44.31 91 ARG A C 1
ATOM 707 O O . ARG A 1 91 ? 3.083 -23.518 18.799 1.00 44.31 91 ARG A O 1
ATOM 714 N N . SER A 1 92 ? 2.872 -25.680 18.231 1.00 41.62 92 SER A N 1
ATOM 715 C CA . SER A 1 92 ? 2.975 -25.471 16.773 1.00 41.62 92 SER A CA 1
ATOM 716 C C . SER A 1 92 ? 1.747 -24.825 16.122 1.00 41.62 92 SER A C 1
ATOM 718 O O . SER A 1 92 ? 1.806 -24.467 14.950 1.00 41.62 92 SER A O 1
ATOM 720 N N . LEU A 1 93 ? 0.646 -24.635 16.860 1.00 37.38 93 LEU A N 1
ATOM 721 C CA . LEU A 1 93 ? -0.546 -23.927 16.366 1.00 37.38 93 LEU A CA 1
ATOM 722 C C . LEU A 1 93 ? -0.691 -22.500 16.905 1.00 37.38 93 LEU A C 1
ATOM 724 O O . LEU A 1 93 ? -1.621 -21.795 16.512 1.00 37.38 93 LEU A O 1
ATOM 728 N N . HIS A 1 94 ? 0.229 -22.029 17.753 1.00 37.66 94 HIS A N 1
ATOM 729 C CA . HIS A 1 94 ? 0.359 -20.588 17.929 1.00 37.66 94 HIS A CA 1
ATOM 730 C C . HIS A 1 94 ? 1.005 -20.019 16.663 1.00 37.66 94 HIS A C 1
ATOM 732 O O . HIS A 1 94 ? 2.001 -20.588 16.210 1.00 37.66 94 HIS A O 1
ATOM 738 N N . PRO A 1 95 ? 0.489 -18.915 16.084 1.00 35.56 95 PRO A N 1
ATOM 739 C CA . PRO A 1 95 ? 1.213 -18.189 15.055 1.00 35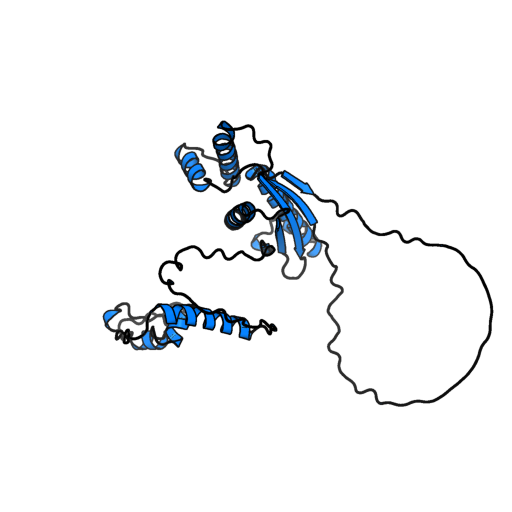.56 95 PRO A CA 1
ATOM 740 C C . PRO A 1 95 ? 2.574 -17.873 15.655 1.00 35.56 95 PRO A C 1
ATOM 742 O O . PRO A 1 95 ? 2.676 -17.079 16.589 1.00 35.56 95 PRO A O 1
ATOM 745 N N . ARG A 1 96 ? 3.607 -18.583 15.202 1.00 38.34 96 ARG A N 1
ATOM 746 C CA . ARG A 1 96 ? 4.976 -18.302 15.596 1.00 38.34 96 ARG A CA 1
ATOM 747 C C . ARG A 1 96 ? 5.172 -16.857 15.168 1.00 38.34 96 ARG A C 1
ATOM 749 O O . ARG A 1 96 ? 5.088 -16.581 13.971 1.00 38.34 96 ARG A O 1
ATOM 756 N N . GLU A 1 97 ? 5.316 -15.948 16.132 1.00 44.66 97 GLU A N 1
ATOM 757 C CA . GLU A 1 97 ? 5.752 -14.577 15.891 1.00 44.66 97 GLU A CA 1
ATOM 758 C C . GLU A 1 97 ? 7.104 -14.688 15.190 1.00 44.66 97 GLU A C 1
ATOM 760 O O . GLU A 1 97 ? 8.168 -14.715 15.804 1.00 44.66 97 GLU A O 1
ATOM 765 N N . GLN A 1 98 ? 7.072 -14.826 13.865 1.00 41.94 98 GLN A N 1
ATOM 766 C CA . GLN A 1 98 ? 8.160 -14.381 13.037 1.00 41.94 98 GLN A CA 1
ATOM 767 C C . GLN A 1 98 ? 8.180 -12.887 13.295 1.00 41.94 98 GLN A C 1
ATOM 769 O O . GLN A 1 98 ? 7.402 -12.132 12.710 1.00 41.94 98 GLN A O 1
ATOM 774 N N . VAL A 1 99 ? 9.013 -12.480 14.249 1.00 44.94 99 VAL A N 1
ATOM 775 C CA . VAL A 1 99 ? 9.474 -11.108 14.354 1.00 44.94 99 VAL A CA 1
ATOM 776 C C . VAL A 1 99 ? 10.154 -10.855 13.016 1.00 44.94 99 VAL A C 1
ATOM 778 O O . VAL A 1 99 ? 11.316 -11.206 12.807 1.00 44.94 99 VAL A O 1
ATOM 781 N N . ALA A 1 100 ? 9.368 -10.386 12.045 1.00 49.62 100 ALA A N 1
ATOM 782 C CA . ALA A 1 100 ? 9.875 -9.941 10.768 1.00 49.62 100 ALA A CA 1
ATOM 783 C C . ALA A 1 100 ? 10.991 -8.964 11.112 1.00 49.62 100 ALA A C 1
ATOM 785 O O . ALA A 1 100 ? 10.768 -8.054 11.915 1.00 49.62 100 ALA A O 1
ATOM 786 N N . ARG A 1 101 ? 12.201 -9.208 10.586 1.00 55.69 101 ARG A N 1
ATOM 787 C CA . ARG A 1 101 ? 13.335 -8.320 10.844 1.00 55.69 101 ARG A CA 1
ATOM 788 C C . ARG A 1 101 ? 12.843 -6.882 10.629 1.00 55.69 101 ARG A C 1
ATOM 790 O O . ARG A 1 101 ? 12.284 -6.629 9.552 1.00 55.69 101 ARG A O 1
ATOM 797 N N . PRO A 1 102 ? 12.964 -5.993 11.632 1.00 51.16 102 PRO A N 1
ATOM 798 C CA . PRO A 1 102 ? 12.562 -4.602 11.483 1.00 51.16 102 PRO A CA 1
ATOM 799 C C . PRO A 1 102 ? 13.302 -4.050 10.258 1.00 51.16 102 PRO A C 1
ATOM 801 O O . PRO A 1 102 ? 14.525 -3.978 10.262 1.00 51.16 102 PRO A O 1
ATOM 804 N N . GLY A 1 103 ? 12.572 -3.816 9.161 1.00 56.12 103 GLY A N 1
ATOM 805 C CA . GLY A 1 103 ? 13.157 -3.406 7.876 1.00 56.12 103 GLY A CA 1
ATOM 806 C C . GLY A 1 103 ? 12.536 -3.999 6.603 1.00 56.12 103 GLY A C 1
ATOM 807 O O . GLY A 1 103 ? 12.678 -3.405 5.542 1.00 56.12 103 GLY A O 1
ATOM 808 N N . ASN A 1 104 ? 11.784 -5.108 6.652 1.00 65.62 104 ASN A N 1
ATOM 809 C CA . ASN A 1 104 ? 11.287 -5.761 5.416 1.00 65.62 104 ASN A CA 1
ATOM 810 C C . ASN A 1 104 ? 9.866 -5.347 4.980 1.00 65.62 104 ASN A C 1
ATOM 812 O O . ASN A 1 104 ? 9.146 -6.079 4.284 1.00 65.62 104 ASN A O 1
ATOM 816 N N . TYR A 1 105 ? 9.420 -4.162 5.380 1.00 83.19 105 TYR A N 1
ATOM 817 C CA . TYR A 1 105 ? 8.083 -3.669 5.067 1.00 83.19 105 TYR A CA 1
ATOM 818 C C . TYR A 1 105 ? 8.066 -2.868 3.780 1.00 83.19 105 TYR A C 1
ATOM 820 O O . TYR A 1 105 ? 7.888 -1.656 3.773 1.00 83.19 105 TYR A O 1
ATOM 828 N N . ARG A 1 106 ? 8.259 -3.605 2.690 1.00 88.19 106 ARG A N 1
ATOM 829 C CA . ARG A 1 106 ? 8.372 -3.071 1.343 1.00 88.19 106 ARG A CA 1
ATOM 830 C C . ARG A 1 106 ? 7.091 -3.312 0.549 1.00 88.19 106 ARG A C 1
ATOM 832 O O . ARG A 1 106 ? 6.554 -4.423 0.562 1.00 88.19 106 ARG A O 1
ATOM 839 N N . LEU A 1 107 ? 6.610 -2.270 -0.117 1.00 90.94 107 LEU A N 1
ATOM 840 C CA . LEU A 1 107 ? 5.638 -2.353 -1.200 1.00 90.94 107 LEU A CA 1
ATOM 841 C C . LEU A 1 107 ? 6.300 -1.903 -2.486 1.00 90.94 107 LEU A C 1
ATOM 843 O O . LEU A 1 107 ? 6.996 -0.892 -2.496 1.00 90.94 107 LEU A O 1
ATOM 847 N N . GLU A 1 108 ? 6.064 -2.652 -3.550 1.00 92.50 108 GLU A N 1
ATOM 848 C CA . GLU A 1 108 ? 6.595 -2.361 -4.872 1.00 92.50 108 GLU A CA 1
ATOM 849 C C . GLU A 1 108 ? 5.438 -2.241 -5.840 1.00 92.50 108 GLU A C 1
ATOM 851 O O . GLU A 1 108 ? 4.593 -3.134 -5.940 1.00 92.50 108 GLU A O 1
ATOM 856 N N . PHE A 1 109 ? 5.421 -1.129 -6.553 1.00 91.69 109 PHE A N 1
ATOM 857 C CA . PHE A 1 109 ? 4.527 -0.914 -7.669 1.00 91.69 109 PHE A CA 1
ATOM 858 C C . PHE A 1 109 ? 5.401 -0.987 -8.909 1.00 91.69 109 PHE A C 1
ATOM 860 O O . PHE A 1 109 ? 6.176 -0.058 -9.115 1.00 91.69 109 PHE A O 1
ATOM 867 N N . PRO A 1 110 ? 5.368 -2.082 -9.684 1.00 91.69 110 PRO A N 1
ATOM 868 C CA . PRO A 1 110 ? 6.023 -2.108 -10.980 1.00 91.69 110 PRO A CA 1
ATOM 869 C C . PRO A 1 110 ? 5.217 -1.258 -11.962 1.00 91.69 110 PRO A C 1
ATOM 871 O O . PRO A 1 110 ? 3.980 -1.318 -11.992 1.00 91.69 110 PRO A O 1
ATOM 874 N N . MET A 1 111 ? 5.916 -0.478 -12.776 1.00 90.62 111 MET A N 1
ATOM 875 C CA . MET A 1 111 ? 5.322 0.167 -13.932 1.00 90.62 111 MET A CA 1
ATOM 876 C C . MET A 1 111 ? 4.957 -0.925 -14.934 1.00 90.62 111 MET A C 1
ATOM 878 O O . MET A 1 111 ? 5.797 -1.726 -15.333 1.00 90.62 111 MET A O 1
ATOM 882 N N . LYS A 1 112 ? 3.678 -0.988 -15.292 1.00 88.50 112 LYS A N 1
ATOM 883 C CA . LYS A 1 112 ? 3.184 -1.848 -16.364 1.00 88.50 112 LYS A CA 1
ATOM 884 C C . LYS A 1 112 ? 2.664 -0.946 -17.464 1.00 88.50 112 LYS A C 1
ATOM 886 O O . LYS A 1 112 ? 2.001 0.045 -17.152 1.00 88.50 112 LYS A O 1
ATOM 891 N N . ASP A 1 113 ? 2.897 -1.320 -18.714 1.00 80.94 113 ASP A N 1
ATOM 892 C CA . ASP A 1 113 ? 2.431 -0.544 -19.869 1.00 80.94 113 ASP A CA 1
ATOM 893 C C . ASP A 1 113 ? 0.904 -0.371 -19.865 1.00 80.94 113 ASP A C 1
ATOM 895 O O . ASP A 1 113 ? 0.389 0.675 -20.241 1.00 80.94 113 ASP A O 1
ATOM 899 N N . GLU A 1 114 ? 0.176 -1.350 -19.319 1.00 83.06 114 GLU A N 1
ATOM 900 C CA . GLU A 1 114 ? -1.282 -1.315 -19.129 1.00 83.06 114 GLU A CA 1
ATOM 901 C C . GLU A 1 114 ? -1.768 -0.176 -18.213 1.00 83.06 114 GLU A C 1
ATOM 903 O O . GLU A 1 114 ? -2.940 0.195 -18.249 1.00 83.06 114 GLU A O 1
ATOM 908 N N . HIS A 1 115 ? -0.895 0.369 -17.360 1.00 73.56 115 HIS A N 1
ATOM 909 C CA . HIS A 1 115 ? -1.233 1.433 -16.411 1.00 73.56 115 HIS A CA 1
ATOM 910 C C . HIS A 1 115 ? -0.970 2.840 -16.964 1.00 73.56 115 HIS A C 1
ATOM 912 O O . HIS A 1 115 ? -1.269 3.829 -16.288 1.00 73.56 115 HIS A O 1
ATOM 918 N N . LEU A 1 116 ? -0.395 2.949 -18.163 1.00 79.00 116 LEU A N 1
ATOM 919 C CA . LEU A 1 116 ? -0.185 4.228 -18.824 1.00 79.00 116 LEU A CA 1
ATOM 920 C C . LEU A 1 116 ? -1.528 4.755 -19.330 1.00 79.00 116 LEU A C 1
ATOM 922 O O . LEU A 1 116 ? -2.133 4.213 -20.252 1.00 79.00 116 LEU A O 1
ATOM 926 N N . THR A 1 117 ? -2.018 5.818 -18.695 1.00 80.19 117 THR A N 1
ATOM 927 C CA . THR A 1 117 ? -3.201 6.533 -19.176 1.00 80.19 117 THR A CA 1
ATOM 928 C C . THR A 1 117 ? -2.898 7.180 -20.523 1.00 80.19 117 THR A C 1
ATOM 930 O O . THR A 1 117 ? -1.765 7.577 -20.787 1.00 80.19 117 THR A O 1
ATOM 933 N N . GLU A 1 118 ? -3.925 7.370 -21.354 1.00 78.38 118 GLU A N 1
ATOM 934 C CA . GLU A 1 118 ? -3.778 8.052 -22.647 1.00 78.38 118 GLU A CA 1
ATOM 935 C C . GLU A 1 118 ? -3.149 9.454 -22.496 1.00 78.38 118 GLU A C 1
ATOM 937 O O . GLU A 1 118 ? -2.449 9.924 -23.386 1.00 78.38 118 GLU A O 1
ATOM 942 N N . GLU A 1 119 ? -3.341 10.105 -21.341 1.00 76.69 119 GLU A N 1
ATOM 943 C CA . GLU A 1 119 ? -2.683 11.365 -20.978 1.00 76.69 119 GLU A CA 1
ATOM 944 C C . GLU A 1 119 ? -1.170 11.217 -20.769 1.00 76.69 119 GLU A C 1
ATOM 946 O O . GLU A 1 119 ? -0.403 12.000 -21.328 1.00 76.69 119 GLU A O 1
ATOM 951 N N . LEU A 1 120 ? -0.718 10.205 -20.017 1.00 74.19 120 LEU A N 1
ATOM 952 C CA . LEU A 1 120 ? 0.711 9.915 -19.837 1.00 74.19 120 LEU A CA 1
ATOM 953 C C . LEU A 1 120 ? 1.349 9.499 -21.168 1.00 74.19 120 LEU A C 1
ATOM 955 O O . LEU A 1 120 ? 2.440 9.953 -21.509 1.00 74.19 120 LEU A O 1
ATOM 959 N N . SER A 1 121 ? 0.611 8.747 -21.984 1.00 74.88 121 SER A N 1
ATOM 960 C CA . SER A 1 121 ? 0.974 8.409 -23.360 1.00 74.88 121 SER A CA 1
ATOM 961 C C . SER A 1 121 ? 0.924 9.597 -24.332 1.00 74.88 121 SER A C 1
ATOM 963 O O . SER A 1 121 ? 1.179 9.414 -25.515 1.00 74.88 121 SER A O 1
ATOM 965 N N . ARG A 1 122 ? 0.623 10.829 -23.916 1.00 78.12 122 ARG A N 1
ATOM 966 C CA . ARG A 1 122 ? 0.806 12.019 -24.775 1.00 78.12 122 ARG A CA 1
ATOM 967 C C . ARG A 1 122 ? 2.093 12.773 -24.466 1.00 78.12 122 ARG A C 1
ATOM 969 O O . ARG A 1 122 ? 2.546 13.554 -25.294 1.00 78.12 122 ARG A O 1
ATOM 976 N N . ILE A 1 123 ? 2.737 12.478 -23.336 1.00 72.81 123 ILE A N 1
ATOM 977 C CA . ILE A 1 123 ? 3.997 13.099 -22.892 1.00 72.81 123 ILE A CA 1
ATOM 978 C C . ILE A 1 123 ? 5.222 12.461 -23.614 1.00 72.81 123 ILE A C 1
ATOM 980 O O . ILE A 1 123 ? 6.364 12.690 -23.234 1.00 72.81 123 ILE A O 1
ATOM 984 N N . HIS A 1 124 ? 5.003 11.693 -24.699 1.00 63.97 124 HIS A N 1
ATOM 985 C CA . HIS A 1 124 ? 5.986 10.916 -25.487 1.00 63.97 124 HIS A CA 1
ATOM 986 C C . HIS A 1 124 ? 7.094 11.741 -26.171 1.00 63.97 124 HIS A C 1
ATOM 988 O O . HIS A 1 124 ? 7.188 11.800 -27.395 1.00 63.97 124 HIS A O 1
ATOM 994 N N . VAL A 1 125 ? 7.995 12.335 -25.398 1.00 67.12 125 VAL A N 1
ATOM 995 C CA . VAL A 1 125 ? 9.279 12.812 -25.933 1.00 67.12 125 VAL A CA 1
ATOM 996 C C . VAL A 1 125 ? 10.459 12.168 -25.207 1.00 67.12 125 VAL A C 1
ATOM 998 O O . VAL A 1 125 ? 11.524 12.040 -25.800 1.00 67.12 125 VAL A O 1
ATOM 1001 N N . ASP A 1 126 ? 10.270 11.677 -23.977 1.00 87.38 126 ASP A N 1
ATOM 1002 C CA . ASP A 1 126 ? 11.352 11.084 -23.190 1.00 87.38 126 ASP A CA 1
ATOM 1003 C C . ASP A 1 126 ? 10.830 9.982 -22.234 1.00 87.38 126 ASP A C 1
ATOM 1005 O O . ASP A 1 126 ? 10.019 10.276 -21.346 1.00 87.38 126 ASP A O 1
ATOM 1009 N N . PRO A 1 127 ? 11.257 8.711 -22.396 1.00 84.69 127 PRO A N 1
ATOM 1010 C CA . PRO A 1 127 ? 10.846 7.609 -21.526 1.00 84.69 127 PRO A CA 1
ATOM 1011 C C . PRO A 1 127 ? 11.317 7.777 -20.074 1.00 84.69 127 PRO A C 1
ATOM 1013 O O . PRO A 1 127 ? 10.702 7.213 -19.169 1.00 84.69 127 PRO A O 1
ATOM 1016 N N . GLU A 1 128 ? 12.380 8.537 -19.809 1.00 86.44 128 GLU A N 1
ATOM 1017 C CA . GLU A 1 128 ? 12.818 8.823 -18.437 1.00 86.44 128 GLU A CA 1
ATOM 1018 C C . GLU A 1 128 ? 11.849 9.778 -17.742 1.00 86.44 128 GLU A C 1
ATOM 1020 O O . GLU A 1 128 ? 11.366 9.475 -16.650 1.00 86.44 128 GLU A O 1
ATOM 1025 N N . ARG A 1 129 ? 11.450 10.860 -18.422 1.00 87.00 129 ARG A N 1
ATOM 1026 C CA . ARG A 1 129 ? 10.433 11.795 -17.911 1.00 87.00 129 ARG A CA 1
ATOM 1027 C C . ARG A 1 129 ? 9.083 11.128 -17.694 1.00 87.00 129 ARG A C 1
ATOM 1029 O O . ARG A 1 129 ? 8.385 11.454 -16.738 1.00 87.00 129 ARG A O 1
ATOM 1036 N N . LEU A 1 130 ? 8.706 10.189 -18.564 1.00 87.69 130 LEU A N 1
ATOM 1037 C CA . LEU A 1 130 ? 7.479 9.412 -18.394 1.00 87.69 130 LEU A CA 1
ATOM 1038 C C . LEU A 1 130 ? 7.525 8.569 -17.112 1.00 87.69 130 LEU A C 1
ATOM 1040 O O . LEU A 1 130 ? 6.570 8.578 -16.334 1.00 87.69 130 LEU A O 1
ATOM 1044 N N . ARG A 1 131 ? 8.639 7.863 -16.881 1.00 88.19 131 ARG A N 1
ATOM 1045 C CA . ARG A 1 131 ? 8.864 7.053 -15.675 1.00 88.19 131 ARG A CA 1
ATOM 1046 C C . ARG A 1 131 ? 8.876 7.911 -14.413 1.00 88.19 131 ARG A C 1
ATOM 1048 O O . ARG A 1 131 ? 8.285 7.520 -13.408 1.00 88.19 131 ARG A O 1
ATOM 1055 N N . GLU A 1 132 ? 9.488 9.090 -14.474 1.00 88.19 132 GLU A N 1
ATOM 1056 C CA . GLU A 1 132 ? 9.498 10.053 -13.373 1.00 88.19 132 GLU A CA 1
ATOM 1057 C C . GLU A 1 132 ? 8.090 10.576 -13.058 1.00 88.19 132 GLU A C 1
ATOM 1059 O O . GLU A 1 132 ? 7.641 10.465 -11.917 1.00 88.19 132 GLU A O 1
ATOM 1064 N N . ALA A 1 133 ? 7.348 11.043 -14.067 1.00 88.56 133 ALA A N 1
ATOM 1065 C CA . ALA A 1 133 ? 5.980 11.531 -13.901 1.00 88.56 133 ALA A CA 1
ATOM 1066 C C . ALA A 1 133 ? 5.037 10.441 -13.366 1.00 88.56 133 ALA A C 1
ATOM 1068 O O . ALA A 1 133 ? 4.200 10.697 -12.496 1.00 88.56 133 ALA A O 1
ATOM 1069 N N . TRP A 1 134 ? 5.185 9.204 -13.848 1.00 90.69 134 TRP A N 1
ATOM 1070 C CA . TRP A 1 134 ? 4.451 8.058 -13.323 1.00 90.69 134 TRP A CA 1
ATOM 1071 C C . TRP A 1 134 ? 4.804 7.787 -11.853 1.00 90.69 134 TRP A C 1
ATOM 1073 O O . TRP A 1 134 ? 3.903 7.638 -11.024 1.00 90.69 134 TRP A O 1
ATOM 1083 N N . ALA A 1 135 ? 6.094 7.783 -11.501 1.00 91.06 135 ALA A N 1
ATOM 1084 C CA . ALA A 1 135 ? 6.539 7.545 -10.132 1.00 91.06 135 ALA A CA 1
ATOM 1085 C C . ALA A 1 135 ? 6.027 8.622 -9.162 1.00 91.06 135 ALA A C 1
ATOM 1087 O O . ALA A 1 135 ? 5.573 8.311 -8.054 1.00 91.06 135 ALA A O 1
ATOM 1088 N N . GLU A 1 136 ? 6.043 9.886 -9.586 1.00 91.06 136 GLU A N 1
ATOM 1089 C CA . GLU A 1 136 ? 5.469 11.001 -8.833 1.00 91.06 136 GLU A CA 1
ATOM 1090 C C . GLU A 1 136 ? 3.963 10.846 -8.665 1.00 91.06 136 GLU A C 1
ATOM 1092 O O . GLU A 1 136 ? 3.454 10.973 -7.552 1.00 91.06 136 GLU A O 1
ATOM 1097 N N . ARG A 1 137 ? 3.249 10.471 -9.731 1.00 91.94 137 ARG A N 1
ATOM 1098 C CA . ARG A 1 137 ? 1.803 10.251 -9.674 1.00 91.94 137 ARG A CA 1
ATOM 1099 C C . ARG A 1 137 ? 1.431 9.147 -8.688 1.00 91.94 137 ARG A C 1
ATOM 1101 O O . ARG A 1 137 ? 0.526 9.349 -7.878 1.00 91.94 137 ARG A O 1
ATOM 1108 N N . ILE A 1 138 ? 2.133 8.014 -8.720 1.00 92.50 138 ILE A N 1
ATOM 1109 C CA . ILE A 1 138 ? 1.932 6.907 -7.771 1.00 92.50 138 ILE A CA 1
ATOM 1110 C C . ILE A 1 138 ? 2.207 7.367 -6.337 1.00 92.50 138 ILE A C 1
ATOM 1112 O O . ILE A 1 138 ? 1.406 7.097 -5.441 1.00 92.50 138 ILE A O 1
ATOM 1116 N N . THR A 1 139 ? 3.290 8.116 -6.122 1.00 93.50 139 THR A N 1
ATOM 1117 C CA . THR A 1 139 ? 3.634 8.679 -4.809 1.00 93.50 139 THR A CA 1
ATOM 1118 C C . THR A 1 139 ? 2.538 9.611 -4.291 1.00 93.50 139 THR A C 1
ATOM 1120 O O . THR A 1 139 ? 2.108 9.471 -3.146 1.00 93.50 139 THR A O 1
ATOM 1123 N N . CYS A 1 140 ? 2.025 10.514 -5.132 1.00 94.06 140 CYS A N 1
ATOM 1124 C CA . CYS A 1 140 ? 0.921 11.405 -4.781 1.00 94.06 140 CYS A CA 1
ATOM 1125 C C . CYS A 1 140 ? -0.339 10.630 -4.386 1.00 94.06 140 CYS A C 1
ATOM 1127 O O . CYS A 1 140 ? -0.877 10.877 -3.309 1.00 94.06 140 CYS A O 1
ATOM 1129 N N . VAL A 1 141 ? -0.769 9.661 -5.203 1.00 93.56 141 VAL A N 1
ATOM 1130 C CA . VAL A 1 141 ? -1.963 8.841 -4.925 1.00 93.56 141 VAL A CA 1
ATOM 1131 C C . VAL A 1 141 ? -1.815 8.088 -3.602 1.00 93.56 141 VAL A C 1
ATOM 1133 O O . VAL A 1 141 ? -2.749 8.028 -2.807 1.00 93.56 141 VAL A O 1
ATOM 1136 N N . LEU A 1 142 ? -0.634 7.541 -3.318 1.00 94.06 142 LEU A N 1
ATOM 1137 C CA . LEU A 1 142 ? -0.378 6.838 -2.061 1.00 94.06 142 LEU A CA 1
ATOM 1138 C C . LEU A 1 142 ? -0.453 7.761 -0.844 1.00 94.06 142 LEU A C 1
ATOM 1140 O O . LEU A 1 142 ? -1.069 7.397 0.160 1.00 94.06 142 LEU A O 1
ATOM 1144 N N . LEU A 1 143 ? 0.118 8.963 -0.939 1.00 95.06 143 LEU A N 1
ATOM 1145 C CA . LEU A 1 143 ? 0.033 9.970 0.119 1.00 95.06 143 LEU A CA 1
ATOM 1146 C C . LEU A 1 143 ? -1.390 10.514 0.297 1.00 95.06 143 LEU A C 1
ATOM 1148 O O . LEU A 1 143 ? -1.770 10.861 1.413 1.00 95.06 143 LEU A O 1
ATOM 1152 N N . GLU A 1 144 ? -2.183 10.612 -0.769 1.00 95.31 144 GLU A N 1
ATOM 1153 C CA . GLU A 1 144 ? -3.613 10.943 -0.693 1.00 95.31 144 GLU A CA 1
ATOM 1154 C C . GLU A 1 144 ? -4.395 9.835 0.011 1.00 95.31 144 GLU A C 1
ATOM 1156 O O . GLU A 1 144 ? -5.167 10.111 0.921 1.00 95.31 144 GLU A O 1
ATOM 1161 N N . VAL A 1 145 ? -4.154 8.562 -0.310 1.00 95.62 145 VAL A N 1
ATOM 1162 C CA . VAL A 1 145 ? -4.818 7.457 0.396 1.00 95.62 145 VAL A CA 1
ATOM 1163 C C . VAL A 1 145 ? -4.423 7.427 1.878 1.00 95.62 145 VAL A C 1
ATOM 1165 O O . VAL A 1 145 ? -5.295 7.250 2.731 1.00 95.62 145 VAL A O 1
ATOM 1168 N N . LEU A 1 146 ? -3.146 7.650 2.210 1.00 95.88 146 LEU A N 1
ATOM 1169 C CA . LEU A 1 146 ? -2.693 7.783 3.602 1.00 95.88 146 LEU A CA 1
ATOM 1170 C C . LEU A 1 146 ? -3.458 8.880 4.341 1.00 95.88 146 LEU A C 1
ATOM 1172 O O . LEU A 1 146 ? -4.036 8.613 5.394 1.00 95.88 146 LEU A O 1
ATOM 1176 N N . ARG A 1 147 ? -3.488 10.089 3.779 1.00 96.31 147 ARG A N 1
ATOM 1177 C CA . ARG A 1 147 ? -4.069 11.270 4.428 1.00 96.31 147 ARG A CA 1
ATOM 1178 C C . ARG A 1 147 ? -5.591 11.242 4.436 1.00 96.31 147 ARG A C 1
ATOM 1180 O O . ARG A 1 147 ? -6.204 11.345 5.492 1.00 96.31 147 ARG A O 1
ATOM 1187 N N . ASP A 1 148 ? -6.206 11.032 3.282 1.00 96.12 148 ASP A N 1
ATOM 1188 C CA . ASP A 1 148 ? -7.640 11.254 3.097 1.00 96.12 148 ASP A CA 1
ATOM 1189 C C . ASP A 1 148 ? -8.475 10.019 3.415 1.00 96.12 148 ASP A C 1
ATOM 1191 O O . ASP A 1 148 ? -9.631 10.140 3.819 1.00 96.12 148 ASP A O 1
ATOM 1195 N N . THR A 1 149 ? -7.914 8.824 3.206 1.00 95.69 149 THR A N 1
ATOM 1196 C CA . THR A 1 149 ? -8.633 7.564 3.445 1.00 95.69 149 THR A CA 1
ATOM 1197 C C . THR A 1 149 ? -8.265 6.965 4.789 1.00 95.69 149 THR A C 1
ATOM 1199 O O . THR A 1 149 ? -9.135 6.418 5.461 1.00 95.69 149 THR A O 1
ATOM 1202 N N . LEU A 1 150 ? -6.992 7.029 5.181 1.00 95.56 150 LEU A N 1
ATOM 1203 C CA . LEU A 1 150 ? -6.496 6.443 6.424 1.00 95.56 150 LEU A CA 1
ATOM 1204 C C . LEU A 1 150 ? -6.178 7.487 7.505 1.00 95.56 150 LEU A C 1
ATOM 1206 O O . LEU A 1 150 ? -5.712 7.113 8.577 1.00 95.56 150 LEU A O 1
ATOM 1210 N N . THR A 1 151 ? -6.442 8.778 7.283 1.00 95.94 151 THR A N 1
ATOM 1211 C CA . THR A 1 151 ? -6.240 9.837 8.297 1.00 95.94 151 THR A CA 1
ATOM 1212 C C . THR A 1 151 ? -4.833 9.849 8.913 1.00 95.94 151 THR A C 1
ATOM 1214 O O . THR A 1 151 ? -4.647 10.229 10.067 1.00 95.94 151 THR A O 1
ATOM 1217 N N . VAL A 1 152 ? -3.830 9.391 8.160 1.00 96.50 152 VAL A N 1
ATOM 1218 C CA . VAL A 1 152 ? -2.422 9.426 8.561 1.00 96.50 152 VAL A CA 1
ATOM 1219 C C . VAL A 1 152 ? -1.899 10.826 8.269 1.00 96.50 152 VAL A C 1
ATOM 1221 O O . VAL A 1 152 ? -1.997 11.296 7.136 1.00 96.50 152 VAL A O 1
ATOM 1224 N N . SER A 1 153 ? -1.327 11.494 9.267 1.00 97.00 153 SER A N 1
ATOM 1225 C CA . SER A 1 153 ? -0.597 12.737 9.020 1.00 97.00 153 SER A CA 1
ATOM 1226 C C . SER A 1 153 ? 0.739 12.388 8.381 1.00 97.00 153 SER A C 1
ATOM 1228 O O . SER A 1 153 ? 1.451 11.544 8.916 1.00 97.00 153 SER A O 1
ATOM 1230 N N . CYS A 1 154 ? 1.075 13.003 7.249 1.00 97.62 154 CYS A N 1
ATOM 1231 C CA . CYS A 1 154 ? 2.336 12.778 6.543 1.00 97.62 154 CYS A CA 1
ATOM 1232 C C . CYS A 1 154 ? 2.993 14.122 6.233 1.00 97.62 154 CYS A C 1
ATOM 1234 O O . CYS A 1 154 ? 2.413 14.939 5.518 1.00 97.62 154 CYS A O 1
ATOM 1236 N N . GLU A 1 155 ? 4.218 14.316 6.708 1.00 97.31 155 GLU A N 1
ATOM 1237 C CA . GLU A 1 155 ? 5.026 15.508 6.463 1.00 97.31 155 GLU A CA 1
ATOM 1238 C C . GLU A 1 155 ? 6.324 15.119 5.755 1.00 97.31 155 GLU A C 1
ATOM 1240 O O . GLU A 1 155 ? 6.984 14.154 6.135 1.00 97.31 155 GLU A O 1
ATOM 1245 N N . LYS A 1 156 ? 6.692 15.832 4.687 1.00 96.62 156 LYS A N 1
ATOM 1246 C CA . LYS A 1 156 ? 7.935 15.555 3.958 1.00 96.62 156 LYS A CA 1
ATOM 1247 C C . LYS A 1 156 ? 9.119 16.017 4.807 1.00 96.62 156 LYS A C 1
ATOM 1249 O O . LYS A 1 156 ? 9.201 17.194 5.137 1.00 96.62 156 LYS A O 1
ATOM 1254 N N . VAL A 1 157 ? 10.047 15.112 5.107 1.00 95.88 157 VAL A N 1
ATOM 1255 C CA . VAL A 1 157 ? 11.301 15.465 5.778 1.00 95.88 157 VAL A CA 1
ATOM 1256 C C . VAL A 1 157 ? 12.217 16.049 4.710 1.00 95.88 157 VAL A C 1
ATOM 1258 O O . VAL A 1 157 ? 12.582 15.357 3.757 1.00 95.88 157 VAL A O 1
ATOM 1261 N N . GLN A 1 158 ? 12.532 17.340 4.810 1.00 88.00 158 GLN A N 1
ATOM 1262 C CA . GLN A 1 158 ? 13.572 17.918 3.967 1.00 88.00 158 GLN A CA 1
ATOM 1263 C C . GLN A 1 158 ? 14.889 17.279 4.403 1.00 88.00 158 GLN A C 1
ATOM 1265 O O . GLN A 1 158 ? 15.266 17.341 5.570 1.00 88.00 158 GLN A O 1
ATOM 1270 N N . ALA A 1 159 ? 15.537 16.571 3.478 1.00 77.88 159 ALA A N 1
ATOM 1271 C CA . ALA A 1 159 ? 16.917 16.165 3.661 1.00 77.88 159 ALA A CA 1
ATOM 1272 C C . ALA A 1 159 ? 17.735 17.449 3.540 1.00 77.88 159 ALA A C 1
ATOM 1274 O O . ALA A 1 159 ? 18.159 17.800 2.439 1.00 77.88 159 ALA A O 1
ATOM 1275 N N . ASP A 1 160 ? 17.820 18.205 4.634 1.00 66.56 160 ASP A N 1
ATOM 1276 C CA . ASP A 1 160 ? 18.594 19.433 4.670 1.00 66.56 160 ASP A CA 1
ATOM 1277 C C . ASP A 1 160 ? 19.990 19.106 4.155 1.00 66.56 160 ASP A C 1
ATOM 1279 O O . ASP A 1 160 ? 20.643 18.160 4.608 1.00 66.56 160 ASP A O 1
ATOM 1283 N N . LEU A 1 161 ? 20.365 19.846 3.114 1.00 57.94 161 LEU A N 1
ATOM 1284 C CA . LEU A 1 161 ? 21.647 19.807 2.442 1.00 57.94 161 LEU A CA 1
ATOM 1285 C C . LEU A 1 161 ? 22.745 20.050 3.478 1.00 57.94 161 LEU A C 1
ATOM 1287 O O . LEU A 1 161 ? 23.227 21.163 3.643 1.00 57.94 161 LEU A O 1
ATOM 1291 N N . ALA A 1 162 ? 23.190 18.985 4.137 1.00 56.34 162 ALA A N 1
ATOM 1292 C CA . ALA A 1 162 ? 24.522 18.888 4.710 1.00 56.34 162 ALA A CA 1
ATOM 1293 C C . ALA A 1 162 ? 25.552 18.728 3.572 1.00 56.34 162 ALA A C 1
ATOM 1295 O O . ALA A 1 162 ? 26.427 17.868 3.622 1.00 56.34 162 ALA A O 1
ATOM 1296 N N . GLU A 1 163 ? 25.414 19.524 2.506 1.00 58.53 163 GLU A N 1
ATOM 1297 C CA . GLU A 1 163 ? 26.565 19.909 1.708 1.00 58.53 163 GLU A CA 1
ATOM 1298 C C . GLU A 1 163 ? 27.324 20.893 2.584 1.00 58.53 163 GLU A C 1
ATOM 1300 O O . GLU A 1 163 ? 27.007 22.078 2.663 1.00 58.53 163 GLU A O 1
ATOM 1305 N N . GLU A 1 164 ? 28.283 20.352 3.331 1.00 54.38 164 GLU A N 1
ATOM 1306 C CA . GLU A 1 164 ? 29.357 21.147 3.886 1.00 54.38 164 GLU A CA 1
ATOM 1307 C C . GLU A 1 164 ? 29.993 21.917 2.726 1.00 54.38 164 GLU A C 1
ATOM 1309 O O . GLU A 1 164 ? 30.767 21.375 1.938 1.00 54.38 164 GLU A O 1
ATOM 1314 N N . THR A 1 165 ? 29.651 23.199 2.612 1.00 50.94 165 THR A N 1
ATOM 1315 C CA . THR A 1 165 ? 30.485 24.194 1.949 1.00 50.94 165 THR A CA 1
ATOM 1316 C C . THR A 1 165 ? 31.790 24.273 2.736 1.00 50.94 165 THR A C 1
ATOM 1318 O O . THR A 1 165 ? 31.966 25.128 3.604 1.00 50.94 165 THR A O 1
ATOM 1321 N N . SER A 1 166 ? 32.692 23.330 2.476 1.00 55.12 166 SER A N 1
ATOM 1322 C CA . SER A 1 166 ? 34.107 23.438 2.801 1.00 55.12 166 SER A CA 1
ATOM 1323 C C . SER A 1 166 ? 34.765 24.307 1.726 1.00 55.12 166 SER A C 1
ATOM 1325 O O . SER A 1 166 ? 35.546 23.830 0.912 1.00 55.12 166 SER A O 1
ATOM 1327 N N . ASP A 1 167 ? 34.414 25.595 1.709 1.00 52.19 167 ASP A N 1
ATOM 1328 C CA . ASP A 1 167 ? 35.240 26.626 1.076 1.00 52.19 167 ASP A CA 1
ATOM 1329 C C . ASP A 1 167 ? 36.242 27.114 2.127 1.00 52.19 167 ASP A C 1
ATOM 1331 O O . ASP A 1 167 ? 36.053 28.123 2.807 1.00 52.19 167 ASP A O 1
ATOM 1335 N N . SER A 1 168 ? 37.319 26.343 2.288 1.00 55.09 168 SER A N 1
ATOM 1336 C CA . SER A 1 168 ? 38.586 26.854 2.812 1.00 55.09 168 SER A CA 1
ATOM 1337 C C . SER A 1 168 ? 39.432 27.338 1.635 1.00 55.09 168 SER A C 1
ATOM 1339 O O . SER A 1 168 ? 40.355 26.656 1.198 1.00 55.09 168 SER A O 1
ATOM 1341 N N . GLU A 1 169 ? 39.139 28.539 1.138 1.00 58.94 169 GLU A N 1
ATOM 1342 C CA . GLU A 1 169 ? 40.145 29.355 0.460 1.00 58.94 169 GLU A CA 1
ATOM 1343 C C . GLU A 1 169 ? 40.908 30.157 1.526 1.00 58.94 169 GLU A C 1
ATOM 1345 O O . GLU A 1 169 ? 40.515 31.257 1.908 1.00 58.94 169 GLU A O 1
ATOM 1350 N N . GLU A 1 170 ? 42.016 29.598 2.022 1.00 56.91 170 GLU A N 1
ATOM 1351 C CA . GLU A 1 170 ? 43.077 30.383 2.657 1.00 56.91 170 GLU A CA 1
ATOM 1352 C C . GLU A 1 170 ? 44.361 30.262 1.825 1.00 56.91 170 GLU A C 1
ATOM 1354 O O . GLU A 1 170 ? 45.044 29.242 1.788 1.00 56.91 170 GLU A O 1
ATOM 1359 N N . THR A 1 171 ? 44.627 31.350 1.110 1.00 52.50 171 THR A N 1
ATOM 1360 C CA . THR A 1 171 ? 45.911 31.903 0.666 1.00 52.50 171 THR A CA 1
ATOM 1361 C C . THR A 1 171 ? 47.179 31.239 1.224 1.00 52.50 171 THR A C 1
ATOM 1363 O O . THR A 1 171 ? 47.388 31.221 2.431 1.00 52.50 171 THR A O 1
ATOM 1366 N N . THR A 1 172 ? 48.124 30.867 0.350 1.00 46.28 172 THR A N 1
ATOM 1367 C CA . THR A 1 172 ? 49.562 31.174 0.537 1.00 46.28 172 THR A CA 1
ATOM 1368 C C . THR A 1 172 ? 50.368 30.977 -0.754 1.00 46.28 172 THR A C 1
ATOM 1370 O O . THR A 1 172 ? 50.491 29.879 -1.288 1.00 46.28 172 THR A O 1
ATOM 1373 N N . GLU A 1 173 ? 50.959 32.072 -1.241 1.00 54.00 173 GLU A N 1
ATOM 1374 C CA . GLU A 1 173 ? 52.066 32.083 -2.202 1.00 54.00 173 GLU A CA 1
ATOM 1375 C C . GLU A 1 173 ? 53.368 31.572 -1.553 1.00 54.00 173 GLU A C 1
ATOM 1377 O O . GLU A 1 173 ? 53.711 31.998 -0.451 1.00 54.00 173 GLU A O 1
ATOM 1382 N N . SER A 1 174 ? 54.160 30.757 -2.265 1.00 48.59 174 SER A N 1
ATOM 1383 C CA . SER A 1 174 ? 55.622 30.957 -2.421 1.00 48.59 174 SER A CA 1
ATOM 1384 C C . SER A 1 174 ? 56.300 29.906 -3.329 1.00 48.59 174 SER A C 1
ATOM 1386 O O . SER A 1 174 ? 56.457 28.743 -2.989 1.00 48.59 174 SER A O 1
ATOM 1388 N N . LYS A 1 175 ? 56.711 30.365 -4.520 1.00 59.25 175 LYS A N 1
ATOM 1389 C CA . LYS A 1 175 ? 58.051 30.274 -5.148 1.00 59.25 175 LYS A CA 1
ATOM 1390 C C . LYS A 1 175 ? 59.086 29.281 -4.557 1.00 59.25 175 LYS A C 1
ATOM 1392 O O . LYS A 1 175 ? 59.522 29.506 -3.436 1.00 59.25 175 LYS A O 1
ATOM 1397 N N . MET A 1 176 ? 59.635 28.349 -5.360 1.00 49.78 176 MET A N 1
ATOM 1398 C CA . MET A 1 176 ? 60.954 28.436 -6.054 1.00 49.78 176 MET A CA 1
ATOM 1399 C C . MET A 1 176 ? 61.341 27.124 -6.795 1.00 49.78 176 MET A C 1
ATOM 1401 O O . MET A 1 176 ? 60.844 26.053 -6.472 1.00 49.78 176 MET A O 1
ATOM 1405 N N . GLU A 1 177 ? 62.206 27.268 -7.808 1.00 56.62 177 GLU A N 1
ATOM 1406 C CA . GLU A 1 177 ? 62.738 26.297 -8.792 1.00 56.62 177 GLU A CA 1
ATOM 1407 C C . GLU A 1 177 ? 63.573 25.123 -8.221 1.00 56.62 177 GLU A C 1
ATOM 1409 O O . GLU A 1 177 ? 64.163 25.266 -7.152 1.00 56.62 177 GLU A O 1
ATOM 1414 N N . VAL A 1 178 ? 63.716 24.025 -8.996 1.00 51.41 178 VAL A N 1
ATOM 1415 C CA . VAL A 1 178 ? 64.984 23.469 -9.567 1.00 51.41 178 VAL A CA 1
ATOM 1416 C C . VAL A 1 178 ? 64.817 21.981 -9.998 1.00 51.41 178 VAL A C 1
ATOM 1418 O O . VAL A 1 178 ? 64.363 21.145 -9.224 1.00 51.41 178 VAL A O 1
ATOM 1421 N N . ASP A 1 179 ? 65.195 21.698 -11.252 1.00 55.97 179 ASP A N 1
ATOM 1422 C CA . ASP A 1 179 ? 65.376 20.408 -11.984 1.00 55.97 179 ASP A CA 1
ATOM 1423 C C . ASP A 1 179 ? 66.831 19.867 -11.756 1.00 55.97 179 ASP A C 1
ATOM 1425 O O . ASP A 1 179 ? 67.606 20.636 -11.178 1.00 55.97 179 ASP A O 1
ATOM 1429 N N . PRO A 1 180 ? 67.354 18.704 -12.241 1.00 65.62 180 PRO A N 1
ATOM 1430 C CA . PRO A 1 180 ? 66.782 17.509 -12.891 1.00 65.62 180 PRO A CA 1
ATOM 1431 C C . PRO A 1 180 ? 67.339 16.137 -12.383 1.00 65.62 180 PRO A C 1
ATOM 1433 O O . PRO A 1 180 ? 68.197 16.067 -11.510 1.00 65.62 180 PRO A O 1
ATOM 1436 N N . GLU A 1 181 ? 66.900 15.062 -13.063 1.00 49.50 181 GLU A N 1
ATOM 1437 C CA . GLU A 1 181 ? 67.685 13.860 -13.444 1.00 49.50 181 GLU A CA 1
ATOM 1438 C C . GLU A 1 181 ? 67.877 12.705 -12.432 1.00 49.50 181 GLU A C 1
ATOM 1440 O O . GLU A 1 181 ? 68.709 12.784 -11.541 1.00 49.50 181 GLU A O 1
ATOM 1445 N N . GLU A 1 182 ? 67.221 11.555 -12.681 1.00 48.91 182 GLU A N 1
ATOM 1446 C CA . GLU A 1 182 ? 67.923 10.257 -12.789 1.00 48.91 182 GLU A CA 1
ATOM 1447 C C . GLU A 1 182 ? 67.078 9.199 -13.537 1.00 48.91 182 GLU A C 1
ATOM 1449 O O . GLU A 1 182 ? 65.883 9.019 -13.294 1.00 48.91 182 GLU A O 1
ATOM 1454 N N . GLN A 1 183 ? 67.722 8.534 -14.500 1.00 50.09 183 GLN A N 1
ATOM 1455 C CA . GLN A 1 183 ? 67.234 7.407 -15.307 1.00 50.09 183 GLN A CA 1
ATOM 1456 C C . GLN A 1 183 ? 67.323 6.083 -14.532 1.00 50.09 183 GLN A C 1
ATOM 1458 O O . GLN A 1 183 ? 68.173 5.986 -13.659 1.00 50.09 183 GLN A O 1
ATOM 1463 N N . GLU A 1 184 ? 66.537 5.061 -14.925 1.00 50.81 184 GLU A N 1
ATOM 1464 C CA . GLU A 1 184 ? 66.891 3.613 -14.976 1.00 50.81 184 GLU A CA 1
ATOM 1465 C C . GLU A 1 184 ? 65.664 2.759 -15.451 1.00 50.81 184 GLU A C 1
ATOM 1467 O O . GLU A 1 184 ? 64.549 3.282 -15.511 1.00 50.81 184 GLU A O 1
ATOM 1472 N N . PRO A 1 185 ? 65.825 1.496 -15.922 1.00 59.25 185 PRO A N 1
ATOM 1473 C CA . PRO A 1 185 ? 65.370 1.049 -17.248 1.00 59.25 185 PRO A CA 1
ATOM 1474 C C . PRO A 1 185 ? 64.255 -0.044 -17.221 1.00 59.25 185 PRO A C 1
ATOM 1476 O O . PRO A 1 185 ? 63.715 -0.372 -16.163 1.00 59.25 185 PRO A O 1
ATOM 1479 N N . PRO A 1 186 ? 63.823 -0.598 -18.383 1.00 67.44 186 PRO A N 1
ATOM 1480 C CA . PRO A 1 186 ? 62.519 -1.237 -18.549 1.00 67.44 186 PRO A CA 1
ATOM 1481 C C . PRO A 1 186 ? 62.572 -2.754 -18.353 1.00 67.44 186 PRO A C 1
ATOM 1483 O O . PRO A 1 186 ? 63.573 -3.385 -18.673 1.00 67.44 186 PRO A O 1
ATOM 1486 N N . THR A 1 187 ? 61.454 -3.358 -17.935 1.00 51.91 187 THR A N 1
ATOM 1487 C CA . THR A 1 187 ? 60.795 -4.528 -18.568 1.00 51.91 187 THR A CA 1
ATOM 1488 C C . THR A 1 187 ? 59.902 -5.272 -17.574 1.00 51.91 187 THR A C 1
ATOM 1490 O O . THR A 1 187 ? 60.376 -5.798 -16.573 1.00 51.91 187 THR A O 1
ATOM 1493 N N . LYS A 1 188 ? 58.621 -5.454 -17.927 1.00 48.75 188 LYS A N 1
ATOM 1494 C CA . LYS A 1 188 ? 57.913 -6.735 -17.750 1.00 48.75 188 LYS A CA 1
ATOM 1495 C C . LYS A 1 188 ? 56.577 -6.742 -18.498 1.00 48.75 188 LYS A C 1
ATOM 1497 O O . LYS A 1 188 ? 55.623 -6.082 -18.119 1.00 48.75 188 LYS A O 1
ATOM 1502 N N . ARG A 1 189 ? 56.583 -7.528 -19.580 1.00 51.97 189 ARG A N 1
ATOM 1503 C CA . ARG A 1 189 ? 55.479 -8.268 -20.215 1.00 51.97 189 ARG A CA 1
ATOM 1504 C C . ARG A 1 189 ? 54.062 -7.881 -19.772 1.00 51.97 189 ARG A C 1
ATOM 1506 O O . ARG A 1 189 ? 53.547 -8.391 -18.781 1.00 51.97 189 ARG A O 1
ATOM 1513 N N . GLN A 1 190 ? 53.410 -7.102 -20.625 1.00 43.84 190 GLN A N 1
ATOM 1514 C CA . GLN A 1 190 ? 51.965 -6.940 -20.649 1.00 43.84 190 GLN A CA 1
ATOM 1515 C C . GLN A 1 190 ? 51.338 -8.240 -21.180 1.00 43.84 190 GLN A C 1
ATOM 1517 O O . GLN A 1 190 ? 51.425 -8.563 -22.364 1.00 43.84 190 GLN A O 1
ATOM 1522 N N . ARG A 1 191 ? 50.766 -9.035 -20.273 1.00 55.06 191 ARG A N 1
ATOM 1523 C CA . ARG A 1 191 ? 49.832 -10.110 -20.614 1.00 55.06 191 ARG A CA 1
ATOM 1524 C C . ARG A 1 191 ? 48.495 -9.428 -20.878 1.00 55.06 191 ARG A C 1
ATOM 1526 O O . ARG A 1 191 ? 47.963 -8.800 -19.970 1.00 55.06 191 ARG A O 1
ATOM 1533 N N . MET A 1 192 ? 47.991 -9.519 -22.108 1.00 45.53 192 MET A N 1
ATOM 1534 C CA . MET A 1 192 ? 46.629 -9.102 -22.437 1.00 45.53 192 MET A CA 1
ATOM 1535 C C . MET A 1 192 ? 45.668 -9.943 -21.592 1.00 45.53 192 MET A C 1
ATOM 1537 O O . MET A 1 192 ? 45.476 -11.129 -21.852 1.00 45.53 192 MET A O 1
ATOM 1541 N N . GLN A 1 193 ? 45.159 -9.352 -20.517 1.00 51.44 193 GLN A N 1
ATOM 1542 C CA . GLN A 1 193 ? 43.891 -9.750 -19.935 1.00 51.44 193 GLN A CA 1
ATOM 1543 C C . GLN A 1 193 ? 42.853 -8.855 -20.596 1.00 51.44 193 GLN A C 1
ATOM 1545 O O . GLN A 1 193 ? 42.871 -7.637 -20.421 1.00 51.44 193 GLN A O 1
ATOM 1550 N N . GLU A 1 194 ? 42.012 -9.466 -21.421 1.00 49.50 194 GLU A N 1
ATOM 1551 C CA . GLU A 1 194 ? 40.732 -8.901 -21.823 1.00 49.50 194 GLU A CA 1
ATOM 1552 C C . GLU A 1 194 ? 39.920 -8.716 -20.537 1.00 49.50 194 GLU A C 1
ATOM 1554 O O . GLU A 1 194 ? 39.339 -9.653 -19.998 1.00 49.50 194 GLU A O 1
ATOM 1559 N N . ASN A 1 195 ? 39.994 -7.513 -19.972 1.00 46.16 195 ASN A N 1
ATOM 1560 C CA . ASN A 1 195 ? 39.101 -7.079 -18.915 1.00 46.16 195 ASN A CA 1
ATOM 1561 C C . ASN A 1 195 ? 37.764 -6.746 -19.582 1.00 46.16 195 ASN A C 1
ATOM 1563 O O . ASN A 1 195 ? 37.596 -5.661 -20.135 1.00 46.16 195 ASN A O 1
ATOM 1567 N N . GLU A 1 196 ? 36.813 -7.677 -19.521 1.00 56.31 196 GLU A N 1
ATOM 1568 C CA . GLU A 1 196 ? 35.383 -7.450 -19.776 1.00 56.31 196 GLU A CA 1
ATOM 1569 C C . GLU A 1 196 ? 34.761 -6.600 -18.649 1.00 56.31 196 GLU A C 1
ATOM 1571 O O . GLU A 1 196 ? 33.793 -6.992 -18.008 1.00 56.31 196 GLU A O 1
ATOM 1576 N N . ASN A 1 197 ? 35.364 -5.448 -18.352 1.00 53.84 197 ASN A N 1
ATOM 1577 C CA . ASN A 1 197 ? 35.070 -4.652 -17.161 1.00 53.84 197 ASN A CA 1
ATOM 1578 C C . ASN A 1 197 ? 34.627 -3.226 -17.507 1.00 53.84 197 ASN A C 1
ATOM 1580 O O . ASN A 1 197 ? 34.902 -2.296 -16.762 1.00 53.84 197 ASN A O 1
ATOM 1584 N N . ASP A 1 198 ? 33.946 -3.048 -18.637 1.00 53.50 198 ASP A N 1
ATOM 1585 C CA . ASP A 1 198 ? 33.446 -1.743 -19.059 1.00 53.50 198 ASP A CA 1
ATOM 1586 C C . ASP A 1 198 ? 32.074 -1.886 -19.713 1.00 53.50 198 ASP A C 1
ATOM 1588 O O . ASP A 1 198 ? 31.983 -2.198 -20.903 1.00 53.50 198 ASP A O 1
ATOM 1592 N N . LYS A 1 199 ? 31.016 -1.648 -18.922 1.00 55.38 199 LYS A N 1
ATOM 1593 C CA . LYS A 1 199 ? 29.813 -0.884 -19.323 1.00 55.38 199 LYS A CA 1
ATOM 1594 C C . LYS A 1 199 ? 28.715 -0.804 -18.251 1.00 55.38 199 LYS A C 1
ATOM 1596 O O . LYS A 1 199 ? 27.550 -0.633 -18.596 1.00 55.38 199 LYS A O 1
ATOM 1601 N N . ASP A 1 200 ? 29.046 -0.826 -16.961 1.00 59.28 200 ASP A N 1
ATOM 1602 C CA . ASP A 1 200 ? 28.114 -0.259 -15.981 1.00 59.28 200 ASP A CA 1
ATOM 1603 C C . ASP A 1 200 ? 28.241 1.264 -16.062 1.00 59.28 200 ASP A C 1
ATOM 1605 O O . ASP A 1 200 ? 29.132 1.883 -15.482 1.00 59.28 200 ASP A O 1
ATOM 1609 N N . GLY A 1 201 ? 27.388 1.864 -16.897 1.00 68.38 201 GLY A N 1
ATOM 1610 C CA . GLY A 1 201 ? 27.252 3.312 -16.981 1.00 68.38 201 GLY A CA 1
ATOM 1611 C C . GLY A 1 201 ? 26.981 3.915 -15.596 1.00 68.38 201 GLY A C 1
ATOM 1612 O O . GLY A 1 201 ? 26.462 3.220 -14.719 1.00 68.38 201 GLY A O 1
ATOM 1613 N N . PRO A 1 202 ? 27.320 5.198 -15.383 1.00 69.31 202 PRO A N 1
ATOM 1614 C CA . PRO A 1 202 ? 27.173 5.853 -14.091 1.00 69.31 202 PRO A CA 1
ATOM 1615 C C . PRO A 1 202 ? 25.730 5.725 -13.597 1.00 69.31 202 PRO A C 1
ATOM 1617 O O . PRO A 1 202 ? 24.810 6.353 -14.120 1.00 69.31 202 PRO A O 1
ATOM 1620 N N . THR A 1 203 ? 25.523 4.882 -12.587 1.00 70.19 203 THR A N 1
ATOM 1621 C CA . THR A 1 203 ? 24.267 4.820 -11.851 1.00 70.19 203 THR A CA 1
ATOM 1622 C C . THR A 1 203 ? 24.110 6.120 -11.093 1.00 70.19 203 THR A C 1
ATOM 1624 O O . THR A 1 203 ? 24.795 6.346 -10.100 1.00 70.19 203 THR A O 1
ATOM 1627 N N . VAL A 1 204 ? 23.220 6.984 -11.577 1.00 77.62 204 VAL A N 1
ATOM 1628 C CA . VAL A 1 204 ? 22.782 8.158 -10.827 1.00 77.62 204 VAL A CA 1
ATOM 1629 C C . VAL A 1 204 ? 22.130 7.654 -9.543 1.00 77.62 204 VAL A C 1
ATOM 1631 O O . VAL A 1 204 ? 21.095 6.986 -9.583 1.00 77.62 204 VAL A O 1
ATOM 1634 N N . ASP A 1 205 ? 22.772 7.925 -8.411 1.00 79.62 205 ASP A N 1
ATOM 1635 C CA . ASP A 1 205 ? 22.316 7.481 -7.099 1.00 79.62 205 ASP A CA 1
ATOM 1636 C C . ASP A 1 205 ? 21.141 8.371 -6.661 1.00 79.62 205 ASP A C 1
ATOM 1638 O O . ASP A 1 205 ? 21.308 9.480 -6.144 1.00 79.62 205 ASP A O 1
ATOM 1642 N N . ILE A 1 206 ? 19.915 7.933 -6.960 1.00 87.94 206 ILE A N 1
ATOM 1643 C CA . ILE A 1 206 ? 18.701 8.681 -6.620 1.00 87.94 206 ILE A CA 1
ATOM 1644 C C . ILE A 1 206 ? 18.441 8.517 -5.122 1.00 87.94 206 ILE A C 1
ATOM 1646 O O . ILE A 1 206 ? 18.016 7.455 -4.659 1.00 87.94 206 ILE A O 1
ATOM 1650 N N . LYS A 1 207 ? 18.653 9.593 -4.357 1.00 91.50 207 LYS A N 1
ATOM 1651 C CA . LYS A 1 207 ? 18.348 9.617 -2.921 1.00 91.50 207 LYS A CA 1
ATOM 1652 C C . LYS A 1 207 ? 16.844 9.374 -2.682 1.00 91.50 207 LYS A C 1
ATOM 1654 O O . LYS A 1 207 ? 16.012 9.987 -3.360 1.00 91.50 207 LYS A O 1
ATOM 1659 N N . PRO A 1 208 ? 16.468 8.503 -1.725 1.00 93.31 208 PRO A N 1
ATOM 1660 C CA . PRO A 1 208 ? 15.068 8.271 -1.385 1.00 93.31 208 PRO A CA 1
ATOM 1661 C C . PRO A 1 208 ? 14.430 9.534 -0.793 1.00 93.31 208 PRO A C 1
ATOM 1663 O O . PRO A 1 208 ? 15.091 10.336 -0.134 1.00 93.31 208 PRO A O 1
ATOM 1666 N N . VAL A 1 209 ? 13.126 9.704 -1.017 1.00 95.38 209 VAL A N 1
ATOM 1667 C CA . VAL A 1 209 ? 12.343 10.780 -0.396 1.00 95.38 209 VAL A CA 1
ATOM 1668 C C . VAL A 1 209 ? 11.696 10.245 0.874 1.00 95.38 209 VAL A C 1
ATOM 1670 O O . VAL A 1 209 ? 10.958 9.263 0.815 1.00 95.38 209 VAL A O 1
ATOM 1673 N N . THR A 1 210 ? 11.923 10.909 2.004 1.00 95.88 210 THR A N 1
ATOM 1674 C CA . THR A 1 210 ? 11.419 10.458 3.307 1.00 95.88 210 THR A CA 1
ATOM 1675 C C . THR A 1 210 ? 10.276 11.340 3.802 1.00 95.88 210 THR A C 1
ATOM 1677 O O . THR A 1 210 ? 10.334 12.568 3.731 1.00 95.88 210 THR A O 1
ATOM 1680 N N . TYR A 1 211 ? 9.233 10.711 4.341 1.00 97.44 211 TYR A N 1
ATOM 1681 C CA . TYR A 1 211 ? 8.104 11.371 4.993 1.00 97.44 211 TYR A CA 1
ATOM 1682 C C . TYR A 1 211 ? 8.001 10.916 6.450 1.00 97.44 211 TYR A C 1
ATOM 1684 O O . TYR A 1 211 ? 8.092 9.726 6.737 1.00 97.44 211 TYR A O 1
ATOM 1692 N N . SER A 1 212 ? 7.779 11.845 7.375 1.00 96.94 212 SER A N 1
ATOM 1693 C CA . SER A 1 212 ? 7.411 11.559 8.759 1.00 96.94 212 SER A CA 1
ATOM 1694 C C . SER A 1 212 ? 5.902 11.358 8.835 1.00 96.94 212 SER A C 1
ATOM 1696 O O . SER A 1 212 ? 5.140 12.235 8.427 1.00 96.94 212 SER A O 1
ATOM 1698 N N . CYS A 1 213 ? 5.464 10.189 9.297 1.00 97.38 213 CYS A N 1
ATOM 1699 C CA . CYS A 1 213 ? 4.058 9.812 9.342 1.00 97.38 213 CYS A CA 1
ATOM 1700 C C . CYS A 1 213 ? 3.599 9.530 10.775 1.00 97.38 213 CYS A C 1
ATOM 1702 O O . CYS A 1 213 ? 4.276 8.821 11.524 1.00 97.38 213 CYS A O 1
ATOM 1704 N N . SER A 1 214 ? 2.415 10.020 11.141 1.00 96.25 214 SER A N 1
ATOM 1705 C CA . SER A 1 214 ? 1.792 9.751 12.437 1.00 96.25 214 SER A CA 1
ATOM 1706 C C . SER A 1 214 ? 0.352 9.268 12.286 1.00 96.25 214 SER A C 1
ATOM 1708 O O . SER A 1 214 ? -0.430 9.766 11.473 1.00 96.25 214 SER A O 1
ATOM 1710 N N . LEU A 1 215 ? 0.009 8.246 13.067 1.00 95.31 215 LEU A N 1
ATOM 1711 C CA . LEU A 1 215 ? -1.296 7.597 13.060 1.00 95.31 215 LEU A CA 1
ATOM 1712 C C . LEU A 1 215 ? -1.898 7.683 14.461 1.00 95.31 215 LEU A C 1
ATOM 1714 O O . LEU A 1 215 ? -1.265 7.262 15.428 1.00 95.31 215 LEU A O 1
ATOM 1718 N N . LYS A 1 216 ? -3.110 8.238 14.562 1.00 94.44 216 LYS A N 1
ATOM 1719 C CA . LYS A 1 216 ? -3.806 8.484 15.838 1.00 94.44 216 LYS A CA 1
ATOM 1720 C C . LYS A 1 216 ? -4.804 7.387 16.223 1.00 94.44 216 LYS A C 1
ATOM 1722 O O . LYS A 1 216 ? -5.048 7.167 17.402 1.00 94.44 216 LYS A O 1
ATOM 1727 N N . HIS A 1 217 ? -5.343 6.666 15.242 1.00 93.88 217 HIS A N 1
ATOM 1728 C CA . HIS A 1 217 ? -6.443 5.719 15.442 1.00 93.88 217 HIS A CA 1
ATOM 1729 C C . HIS A 1 217 ? -6.085 4.319 14.924 1.00 93.88 217 HIS A C 1
ATOM 1731 O O . HIS A 1 217 ? -5.33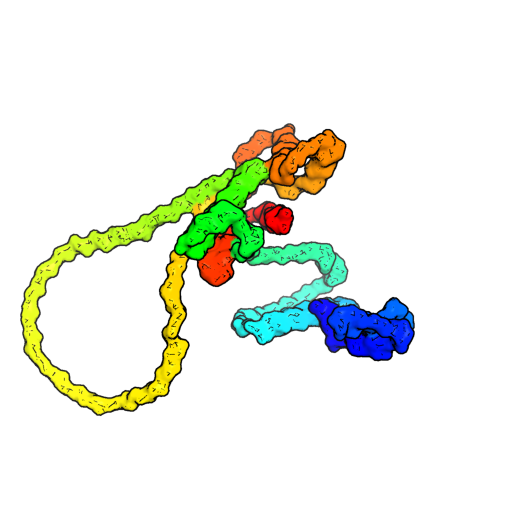8 4.171 13.955 1.00 93.88 217 HIS A O 1
ATOM 1737 N N . ASP A 1 218 ? -6.646 3.273 15.529 1.00 93.56 218 ASP A N 1
ATOM 1738 C CA . ASP A 1 218 ? -6.442 1.859 15.183 1.00 93.56 218 ASP A CA 1
ATOM 1739 C C . ASP A 1 218 ? -7.314 1.401 13.999 1.00 93.56 218 ASP A C 1
ATOM 1741 O O . ASP A 1 218 ? -7.925 0.334 13.983 1.00 93.56 218 ASP A O 1
ATOM 1745 N N . ILE A 1 219 ? -7.319 2.206 12.940 1.00 93.88 219 ILE A N 1
ATOM 1746 C CA . ILE A 1 219 ? -8.194 2.103 11.759 1.00 93.88 219 ILE A CA 1
ATOM 1747 C C . ILE A 1 219 ? -8.044 0.820 10.934 1.00 93.88 219 ILE A C 1
ATOM 1749 O O . ILE A 1 219 ? -8.764 0.638 9.950 1.00 93.88 219 ILE A O 1
ATOM 1753 N N . TRP A 1 220 ? -7.069 -0.031 11.252 1.00 93.31 220 TRP A N 1
ATOM 1754 C CA . TRP A 1 220 ? -6.869 -1.335 10.620 1.00 93.31 220 TRP A CA 1
ATOM 1755 C C . TRP A 1 220 ? -7.736 -2.421 11.267 1.00 93.31 220 TRP A C 1
ATOM 1757 O O . TRP A 1 220 ? -8.081 -3.412 10.615 1.00 93.31 220 TRP A O 1
ATOM 1767 N N . VAL A 1 221 ? -8.136 -2.232 12.525 1.00 93.06 221 VAL A N 1
ATOM 1768 C CA . VAL A 1 221 ? -9.018 -3.148 13.247 1.00 93.06 221 VAL A CA 1
ATOM 1769 C C . VAL A 1 221 ? -10.467 -2.882 12.834 1.00 93.06 221 VAL A C 1
ATOM 1771 O O . VAL A 1 221 ? -10.869 -1.766 12.530 1.00 93.06 221 VAL A O 1
ATOM 1774 N N . GLY A 1 222 ? -11.283 -3.934 12.735 1.00 94.50 222 GLY A N 1
ATOM 1775 C CA . GLY A 1 222 ? -12.730 -3.781 12.538 1.00 94.50 222 GLY A CA 1
ATOM 1776 C C . GLY A 1 222 ? -13.199 -3.347 11.138 1.00 94.50 222 GLY A C 1
ATOM 1777 O O . GLY A 1 222 ? -14.385 -3.514 10.850 1.00 94.50 222 GLY A O 1
ATOM 1778 N N . ARG A 1 223 ? -12.316 -2.918 10.217 1.00 95.00 223 ARG A N 1
ATOM 1779 C CA . ARG A 1 223 ? -12.692 -2.452 8.855 1.00 95.00 223 ARG A CA 1
ATOM 1780 C C . ARG A 1 223 ? -13.644 -3.387 8.122 1.00 95.00 223 ARG A C 1
ATOM 1782 O O . ARG A 1 223 ? -14.627 -2.946 7.537 1.00 95.00 223 ARG A O 1
ATOM 1789 N N . ARG A 1 224 ? -13.392 -4.702 8.155 1.00 94.56 224 ARG A N 1
ATOM 1790 C CA . ARG A 1 224 ? -14.246 -5.696 7.474 1.00 94.56 224 ARG A CA 1
ATOM 1791 C C . ARG A 1 224 ? -15.667 -5.716 8.037 1.00 94.56 224 ARG A C 1
ATOM 1793 O O . ARG A 1 224 ? -16.615 -5.887 7.273 1.00 94.56 224 ARG A O 1
ATOM 1800 N N . LYS A 1 225 ? -15.810 -5.590 9.359 1.00 96.69 225 LYS A N 1
ATOM 1801 C CA . LYS A 1 225 ? -17.114 -5.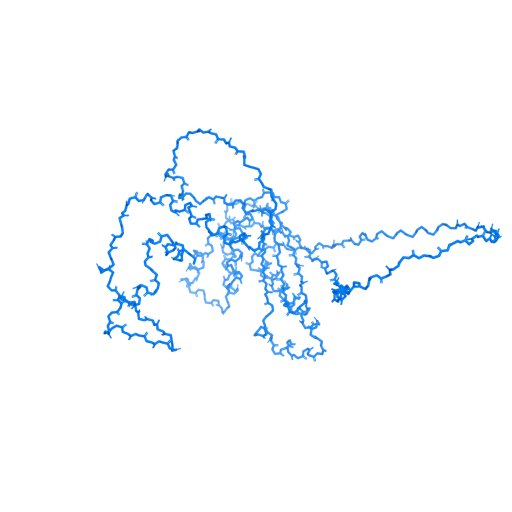525 10.025 1.00 96.69 225 LYS A CA 1
ATOM 1802 C C . LYS A 1 225 ? -17.803 -4.215 9.653 1.00 96.69 225 LYS A C 1
ATOM 1804 O O . LYS A 1 225 ? -18.915 -4.269 9.144 1.00 96.69 225 LYS A O 1
ATOM 1809 N N . MET A 1 226 ? -17.101 -3.090 9.793 1.00 96.81 226 MET A N 1
ATOM 1810 C CA . MET A 1 226 ? -17.623 -1.760 9.474 1.00 96.81 226 MET A CA 1
ATOM 1811 C C . MET A 1 226 ? -18.087 -1.650 8.016 1.00 96.81 226 MET A C 1
ATOM 1813 O O . MET A 1 226 ? -19.219 -1.259 7.748 1.00 96.81 226 MET A O 1
ATOM 1817 N N . ARG A 1 227 ? -17.274 -2.121 7.062 1.00 95.75 227 ARG A N 1
ATOM 1818 C CA . ARG A 1 227 ? -17.630 -2.161 5.636 1.00 95.75 227 ARG A CA 1
ATOM 1819 C C . ARG A 1 227 ? -18.922 -2.938 5.386 1.00 95.75 227 ARG A C 1
ATOM 1821 O O . ARG A 1 227 ? -19.774 -2.480 4.636 1.00 95.75 227 ARG A O 1
ATOM 1828 N N . ARG A 1 228 ? -19.094 -4.100 6.028 1.00 96.25 228 ARG A N 1
ATOM 1829 C CA . ARG A 1 228 ? -20.327 -4.902 5.917 1.00 96.25 228 ARG A CA 1
ATOM 1830 C C . ARG A 1 228 ? -21.529 -4.188 6.524 1.00 96.25 228 ARG A C 1
ATOM 1832 O O . ARG A 1 228 ? -22.615 -4.288 5.965 1.00 96.25 228 ARG A O 1
ATOM 1839 N N . THR A 1 229 ? -21.349 -3.500 7.648 1.00 96.75 229 THR A N 1
ATOM 1840 C CA . THR A 1 229 ? -22.406 -2.697 8.272 1.00 96.75 229 THR A CA 1
ATOM 1841 C C . THR A 1 229 ? -22.859 -1.582 7.331 1.00 96.75 229 THR A C 1
ATOM 1843 O O . THR A 1 229 ? -24.049 -1.494 7.046 1.00 96.75 229 THR A O 1
ATOM 1846 N N . LEU A 1 230 ? -21.920 -0.819 6.762 1.00 96.06 230 LEU A N 1
ATOM 1847 C CA . LEU A 1 230 ? -22.212 0.277 5.830 1.00 96.06 230 LEU A CA 1
ATOM 1848 C C . LEU A 1 230 ? -22.861 -0.197 4.524 1.00 96.06 230 LEU A C 1
ATOM 1850 O O . LEU A 1 230 ? -23.783 0.430 4.007 1.00 96.06 230 LEU A O 1
ATOM 1854 N N . GLN A 1 231 ? -22.420 -1.340 4.000 1.00 94.06 231 GLN A N 1
ATOM 1855 C CA . GLN A 1 231 ? -23.044 -1.939 2.820 1.00 94.06 231 GLN A CA 1
ATOM 1856 C C . GLN A 1 231 ? -24.474 -2.416 3.110 1.00 94.06 231 GLN A C 1
ATOM 1858 O O . GLN A 1 231 ? -25.349 -2.280 2.261 1.00 94.06 231 GLN A O 1
ATOM 1863 N N . ARG A 1 232 ? -24.739 -2.941 4.315 1.00 95.31 232 ARG A N 1
ATOM 1864 C CA . ARG A 1 232 ? -26.089 -3.357 4.735 1.00 95.31 232 ARG A CA 1
ATOM 1865 C C . ARG A 1 232 ? -27.022 -2.181 4.991 1.00 95.31 232 ARG A C 1
ATOM 1867 O O . ARG A 1 232 ? -28.215 -2.317 4.751 1.00 95.31 232 ARG A O 1
ATOM 1874 N N . SER A 1 233 ? -26.501 -1.047 5.450 1.00 93.81 233 SER A N 1
ATOM 1875 C CA . SER A 1 233 ? -27.294 0.168 5.657 1.00 93.81 233 SER A CA 1
ATOM 1876 C C . SER A 1 233 ? -27.621 0.909 4.355 1.00 93.81 233 SER A C 1
ATOM 1878 O O . SER A 1 233 ? -28.172 2.002 4.409 1.00 93.81 233 SER A O 1
ATOM 1880 N N . GLY A 1 234 ? -27.278 0.345 3.190 1.00 90.56 234 GLY A N 1
ATOM 1881 C CA . GLY A 1 234 ? -27.585 0.940 1.890 1.00 90.56 234 GLY A CA 1
ATOM 1882 C C . GLY A 1 234 ? -26.692 2.125 1.524 1.00 90.56 234 GLY A C 1
ATOM 1883 O O . GLY A 1 234 ? -27.069 2.916 0.665 1.00 90.56 234 GLY A O 1
ATOM 1884 N N . SER A 1 235 ? -25.514 2.264 2.145 1.00 85.62 235 SER A N 1
ATOM 1885 C CA . SER A 1 235 ? -24.557 3.309 1.773 1.00 85.62 235 SER A CA 1
ATOM 1886 C C . SER A 1 235 ? -23.956 3.001 0.398 1.00 85.62 235 SER A C 1
ATOM 1888 O O . SER A 1 235 ? -22.938 2.314 0.286 1.00 85.62 235 SER A O 1
ATOM 1890 N N . SER A 1 236 ? -24.591 3.493 -0.664 1.00 78.81 236 SER A N 1
ATOM 1891 C CA . SER A 1 236 ? -24.125 3.358 -2.044 1.00 78.81 236 SER A CA 1
ATOM 1892 C C . SER A 1 236 ? -23.072 4.422 -2.362 1.00 78.81 236 SER A C 1
ATOM 1894 O O . SER A 1 236 ? -23.353 5.421 -3.023 1.00 78.81 236 SER A O 1
ATOM 1896 N N . SER A 1 237 ? -21.845 4.245 -1.876 1.00 79.56 237 SER A N 1
ATOM 1897 C CA . SER A 1 237 ? -20.731 5.083 -2.329 1.00 79.56 237 SER A CA 1
ATOM 1898 C C . SER A 1 237 ? -20.339 4.683 -3.755 1.00 79.56 237 SER A C 1
ATOM 1900 O O . SER A 1 237 ? -20.091 3.505 -4.019 1.00 79.56 237 SER A O 1
ATOM 1902 N N . SER A 1 238 ? -20.246 5.655 -4.662 1.00 82.25 238 SER A N 1
ATOM 1903 C CA . SER A 1 238 ? -19.924 5.416 -6.075 1.00 82.25 238 SER A CA 1
ATOM 1904 C C . SER A 1 238 ? -18.502 4.896 -6.303 1.00 82.25 238 SER A C 1
ATOM 1906 O O . SER A 1 238 ? -18.275 4.152 -7.254 1.00 82.25 238 SER A O 1
ATOM 1908 N N . SER A 1 239 ? -17.548 5.242 -5.430 1.00 92.50 239 SER A N 1
ATOM 1909 C CA . SER A 1 239 ? -16.162 4.777 -5.517 1.00 92.50 239 SER A CA 1
ATOM 1910 C C . SER A 1 239 ? -15.755 3.932 -4.311 1.00 92.50 239 SER A C 1
ATOM 1912 O O . SER A 1 239 ? -16.200 4.136 -3.178 1.00 92.50 239 SER A O 1
ATOM 1914 N N . ARG A 1 240 ? -14.859 2.971 -4.551 1.00 91.50 240 ARG A N 1
ATOM 1915 C CA . ARG A 1 240 ? -14.313 2.104 -3.502 1.00 91.50 240 ARG A CA 1
ATOM 1916 C C . ARG A 1 240 ? -13.491 2.886 -2.475 1.00 91.50 240 ARG A C 1
ATOM 1918 O O . ARG A 1 240 ? -13.574 2.583 -1.291 1.00 91.50 240 ARG A O 1
ATOM 1925 N N . LEU A 1 241 ? -12.748 3.903 -2.913 1.00 93.25 241 LEU A N 1
ATOM 1926 C CA . LEU A 1 241 ? -12.014 4.799 -2.015 1.00 93.25 241 LEU A CA 1
ATOM 1927 C C . LEU A 1 241 ? -12.962 5.618 -1.132 1.00 93.25 241 LEU A C 1
ATOM 1929 O O . LEU A 1 241 ? -12.709 5.741 0.062 1.00 93.25 241 LEU A O 1
ATOM 1933 N N . ALA A 1 242 ? -14.096 6.086 -1.667 1.00 94.69 242 ALA A N 1
ATOM 1934 C CA . ALA A 1 242 ? -15.109 6.771 -0.864 1.00 94.69 242 ALA A CA 1
ATOM 1935 C C . ALA A 1 242 ? -15.702 5.850 0.215 1.00 94.69 242 ALA A C 1
ATOM 1937 O O . ALA A 1 242 ? -15.880 6.284 1.352 1.00 94.69 242 ALA A O 1
ATOM 1938 N N . LEU A 1 243 ? -15.941 4.568 -0.101 1.00 95.19 243 LEU A N 1
ATOM 1939 C CA . LEU A 1 243 ? -16.354 3.587 0.909 1.00 95.19 243 LEU A CA 1
ATOM 1940 C C . LEU A 1 243 ? -15.298 3.423 2.004 1.00 95.19 243 LEU A C 1
ATOM 1942 O O . LEU A 1 243 ? -15.637 3.378 3.181 1.00 95.19 243 LEU A O 1
ATOM 1946 N N . GLU A 1 244 ? -14.022 3.296 1.631 1.00 96.12 244 GLU A N 1
ATOM 1947 C CA . GLU A 1 244 ? -12.938 3.110 2.598 1.00 96.12 244 GLU A CA 1
ATOM 1948 C C . GLU A 1 244 ? -12.723 4.340 3.479 1.00 96.12 244 GLU A C 1
ATOM 1950 O O . GLU A 1 244 ? -12.430 4.173 4.663 1.00 96.12 244 GLU A O 1
ATOM 1955 N N . LYS A 1 245 ? -12.924 5.544 2.935 1.00 96.62 245 LYS A N 1
ATOM 1956 C CA . LYS A 1 245 ? -12.911 6.789 3.704 1.00 96.62 245 LYS A CA 1
ATOM 1957 C C . LYS A 1 245 ? -14.038 6.798 4.737 1.00 96.62 245 LYS A C 1
ATOM 1959 O O . LYS A 1 245 ? -13.769 6.969 5.920 1.00 96.62 245 LYS A O 1
ATOM 1964 N N . LEU A 1 246 ? -15.264 6.475 4.319 1.00 96.94 246 LEU A N 1
ATOM 1965 C CA . LEU A 1 246 ? -16.416 6.384 5.221 1.00 96.94 246 LEU A CA 1
ATOM 1966 C C . LEU A 1 246 ? -16.235 5.303 6.302 1.00 96.94 246 LEU A C 1
ATOM 1968 O O . LEU A 1 246 ? -16.622 5.493 7.452 1.00 96.94 246 LEU A O 1
ATOM 1972 N N . VAL A 1 247 ? -15.626 4.161 5.954 1.00 96.81 247 VAL A N 1
ATOM 1973 C CA . VAL A 1 247 ? -15.258 3.115 6.924 1.00 96.81 247 VAL A CA 1
ATOM 1974 C C . VAL A 1 247 ? -14.294 3.666 7.972 1.00 96.81 247 VAL A C 1
ATOM 1976 O O . VAL A 1 247 ? -14.475 3.385 9.154 1.00 96.81 247 VAL A O 1
ATOM 1979 N N . THR A 1 248 ? -13.279 4.423 7.554 1.00 96.81 248 THR A N 1
ATOM 1980 C CA . THR A 1 248 ? -12.310 5.032 8.472 1.00 96.81 248 THR A CA 1
ATOM 1981 C C . THR A 1 248 ? -12.982 6.056 9.383 1.00 96.81 248 THR A C 1
ATOM 1983 O O . THR A 1 248 ? -12.831 5.954 10.595 1.00 96.81 248 THR A O 1
ATOM 1986 N N . GLU A 1 249 ? -13.782 6.972 8.833 1.00 96.38 249 GLU A N 1
ATOM 1987 C CA . GLU A 1 249 ? -14.527 7.978 9.606 1.00 96.38 249 GLU A CA 1
ATOM 1988 C C . GLU A 1 249 ? -15.414 7.319 10.673 1.00 96.38 249 GLU A C 1
ATOM 1990 O O . GLU A 1 249 ? -15.360 7.686 11.844 1.00 96.38 249 GLU A O 1
ATOM 1995 N N . LYS A 1 250 ? -16.154 6.263 10.311 1.00 96.50 250 LYS A N 1
ATOM 1996 C CA . LYS A 1 250 ? -17.017 5.545 11.261 1.00 96.50 250 LYS A CA 1
ATOM 1997 C C . LYS A 1 250 ? -16.250 4.775 12.332 1.00 96.50 250 LYS A C 1
ATOM 1999 O O . L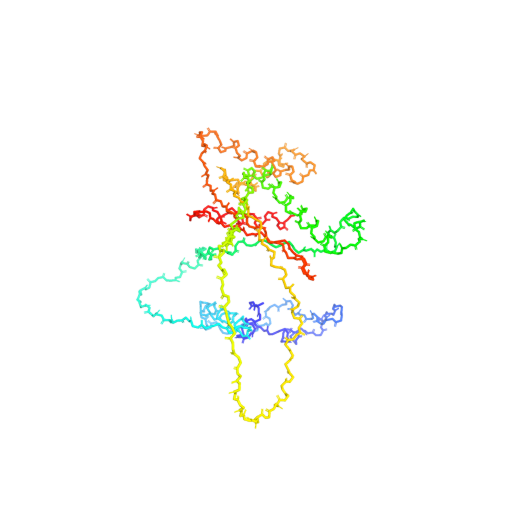YS A 1 250 ? -16.720 4.694 13.461 1.00 96.50 250 LYS A O 1
ATOM 2004 N N . LEU A 1 251 ? -15.082 4.218 12.009 1.00 95.69 251 LEU A N 1
ATOM 2005 C CA . LEU A 1 251 ? -14.219 3.591 13.017 1.00 95.69 251 LEU A CA 1
ATOM 2006 C C . LEU A 1 251 ? -13.676 4.623 14.010 1.00 95.69 251 LEU A C 1
ATOM 2008 O O . LEU A 1 251 ? -13.599 4.336 15.203 1.00 95.69 251 LEU A O 1
ATOM 2012 N N . ILE A 1 252 ? -13.337 5.821 13.533 1.00 94.88 252 ILE A N 1
ATOM 2013 C CA . ILE A 1 252 ? -12.897 6.930 14.387 1.00 94.88 252 ILE A CA 1
ATOM 2014 C C . ILE A 1 252 ? -14.047 7.390 15.293 1.00 94.88 252 ILE A C 1
ATOM 2016 O O . ILE A 1 252 ? -13.839 7.559 16.490 1.00 94.88 252 ILE A O 1
ATOM 2020 N N . GLU A 1 253 ? -15.271 7.513 14.772 1.00 94.31 253 GLU A N 1
ATOM 2021 C CA . GLU A 1 253 ? -16.453 7.844 15.585 1.00 94.31 253 GLU A CA 1
ATOM 2022 C C . GLU A 1 253 ? -16.736 6.786 16.671 1.00 94.31 253 GLU A C 1
ATOM 2024 O O . GLU A 1 253 ? -16.992 7.134 17.824 1.00 94.31 253 GLU A O 1
ATOM 2029 N N . GLU A 1 254 ? -16.672 5.490 16.333 1.00 93.25 254 GLU A N 1
ATOM 2030 C CA . GLU A 1 254 ? -16.909 4.404 17.299 1.00 93.25 254 GLU A CA 1
ATOM 2031 C C . GLU A 1 254 ? -15.839 4.347 18.400 1.00 93.25 254 GLU A C 1
ATOM 2033 O O . GLU A 1 254 ? -16.155 4.032 19.549 1.00 93.25 254 GLU A O 1
ATOM 2038 N N . THR A 1 255 ? -14.583 4.658 18.067 1.00 89.25 255 THR A N 1
ATOM 2039 C CA . THR A 1 255 ? -13.462 4.645 19.023 1.00 89.25 255 THR A CA 1
ATOM 2040 C C . THR A 1 255 ? -13.359 5.937 19.839 1.00 89.25 255 THR A C 1
ATOM 2042 O O . THR A 1 255 ? -12.938 5.893 20.996 1.00 89.25 255 THR A O 1
ATOM 2045 N N . GLY A 1 256 ? -13.788 7.075 19.284 1.00 80.44 256 GLY A N 1
ATOM 2046 C CA . GLY A 1 256 ? -13.698 8.402 19.902 1.00 80.44 256 GLY A CA 1
ATOM 2047 C C . GLY A 1 256 ? -14.695 8.673 21.034 1.00 80.44 256 GLY A C 1
ATOM 2048 O O . GLY A 1 256 ? -14.449 9.547 21.859 1.00 80.44 256 GLY A O 1
ATOM 2049 N N . ASN A 1 257 ? -15.781 7.903 21.153 1.00 75.81 257 ASN A N 1
ATOM 2050 C CA . ASN A 1 257 ? -16.811 8.119 22.183 1.00 75.81 257 ASN A CA 1
ATOM 2051 C C . ASN A 1 257 ? -16.346 7.880 23.640 1.00 75.81 257 ASN A C 1
ATOM 2053 O O . ASN A 1 257 ? -17.125 8.106 24.565 1.00 75.81 257 ASN A O 1
ATOM 2057 N N . GLY A 1 258 ? -15.114 7.406 23.867 1.00 62.78 258 GLY A N 1
ATOM 2058 C CA . GLY A 1 258 ? -14.632 7.018 25.197 1.00 62.78 258 GLY A CA 1
ATOM 2059 C C . GLY A 1 258 ? -13.591 7.933 25.846 1.00 62.78 258 GLY A C 1
ATOM 2060 O O . GLY A 1 258 ? -13.514 7.954 27.073 1.00 62.78 258 GLY A O 1
ATOM 2061 N N . GLN A 1 259 ? -12.761 8.654 25.083 1.00 64.12 259 GLN A N 1
ATOM 2062 C CA . GLN A 1 259 ? -11.644 9.410 25.665 1.00 64.12 259 GLN A CA 1
ATOM 2063 C C . GLN A 1 259 ? -11.006 10.355 24.642 1.00 64.12 259 GLN A C 1
ATOM 2065 O O . GLN A 1 259 ? -10.688 9.930 23.533 1.00 64.12 259 GLN A O 1
ATOM 2070 N N . ASP A 1 260 ? -10.783 11.608 25.041 1.00 67.88 260 ASP A N 1
ATOM 2071 C CA . ASP A 1 260 ? -10.078 12.636 24.268 1.00 67.88 260 ASP A CA 1
ATOM 2072 C C . ASP A 1 260 ? -8.596 12.241 24.126 1.00 67.88 260 ASP A C 1
ATOM 2074 O O . ASP A 1 260 ? -7.747 12.554 24.962 1.00 67.88 260 ASP A O 1
ATOM 2078 N N . ARG A 1 261 ? -8.303 11.396 23.134 1.00 68.50 261 ARG A N 1
ATOM 2079 C CA . ARG A 1 261 ? -6.958 10.900 22.838 1.00 68.50 261 ARG A CA 1
ATOM 2080 C C . ARG A 1 261 ? -6.391 11.701 21.681 1.00 68.50 261 ARG A C 1
ATOM 2082 O O . ARG A 1 261 ? -6.427 11.257 20.539 1.00 68.50 261 ARG A O 1
ATOM 2089 N N . ASP A 1 262 ? -5.800 12.846 21.999 1.00 82.38 262 ASP A N 1
ATOM 2090 C CA . ASP A 1 262 ? -4.890 13.528 21.069 1.00 82.38 262 ASP A CA 1
ATOM 2091 C C . ASP A 1 262 ? -3.493 12.862 21.032 1.00 82.38 262 ASP A C 1
ATOM 2093 O O . ASP A 1 262 ? -2.555 13.350 20.408 1.00 82.38 262 ASP A O 1
ATOM 2097 N N . GLU A 1 263 ? -3.336 11.716 21.703 1.00 90.19 263 GLU A N 1
ATOM 2098 C CA . GLU A 1 263 ? -2.085 10.969 21.746 1.00 90.19 263 GLU A CA 1
ATOM 2099 C C . GLU A 1 263 ? -1.863 10.158 20.459 1.00 90.19 263 GLU A C 1
ATOM 2101 O O . GLU A 1 263 ? -2.689 9.340 20.047 1.00 90.19 263 GLU A O 1
ATOM 2106 N N . THR A 1 264 ? -0.700 10.353 19.836 1.00 92.56 264 THR A N 1
ATOM 2107 C CA . THR A 1 264 ? -0.276 9.607 18.650 1.00 92.56 264 THR A CA 1
ATOM 2108 C C . THR A 1 264 ? -0.081 8.121 18.963 1.00 92.56 264 THR A C 1
ATOM 2110 O O . THR A 1 264 ? 0.846 7.725 19.677 1.00 92.56 264 THR A O 1
ATOM 2113 N N . LEU A 1 265 ? -0.899 7.265 18.346 1.00 93.00 265 LEU A N 1
ATOM 2114 C CA . LEU A 1 265 ? -0.838 5.814 18.520 1.00 93.00 265 LEU A CA 1
ATOM 2115 C C . LEU A 1 265 ? 0.503 5.243 18.039 1.00 93.00 265 LEU A C 1
ATOM 2117 O O . LEU A 1 265 ? 1.170 4.496 18.762 1.00 93.00 265 LEU A O 1
ATOM 2121 N N . THR A 1 266 ? 0.944 5.614 16.835 1.00 93.88 266 THR A N 1
ATOM 2122 C CA . THR A 1 266 ? 2.254 5.212 16.303 1.00 93.88 266 THR A CA 1
ATOM 2123 C C . THR A 1 266 ? 2.822 6.225 15.313 1.00 93.88 266 THR A C 1
ATOM 2125 O O . THR A 1 266 ? 2.080 6.900 14.605 1.00 93.88 266 THR A O 1
ATOM 2128 N N . GLU A 1 267 ? 4.151 6.291 15.257 1.00 95.31 267 GLU A N 1
ATOM 2129 C CA . GLU A 1 267 ? 4.929 7.146 14.355 1.00 95.31 267 GLU A CA 1
ATOM 2130 C C . GLU A 1 267 ? 5.862 6.264 13.523 1.00 95.31 267 GLU A C 1
ATOM 2132 O O . GLU A 1 267 ? 6.416 5.277 14.027 1.00 95.31 267 GLU A O 1
ATOM 2137 N N . PHE A 1 268 ? 6.018 6.592 12.247 1.00 95.50 268 PHE A N 1
ATOM 2138 C CA . PHE A 1 268 ? 6.882 5.869 11.323 1.00 95.50 268 PHE A CA 1
ATOM 2139 C C . PHE A 1 268 ? 7.379 6.792 10.212 1.00 95.50 268 PHE A C 1
ATOM 2141 O O . PHE A 1 268 ? 6.714 7.756 9.850 1.00 95.50 268 PHE A O 1
ATOM 2148 N N . HIS A 1 269 ? 8.536 6.478 9.647 1.00 95.31 269 HIS A N 1
ATOM 2149 C CA . HIS A 1 269 ? 9.022 7.104 8.431 1.00 95.31 269 HIS A CA 1
ATOM 2150 C C . HIS A 1 269 ? 8.561 6.294 7.222 1.00 95.31 269 HIS A C 1
ATOM 2152 O O . HIS A 1 269 ? 8.622 5.064 7.220 1.00 95.31 269 HIS A O 1
ATOM 2158 N N . LEU A 1 270 ? 8.071 6.980 6.199 1.00 96.19 270 LEU A N 1
ATOM 2159 C CA . LEU A 1 270 ? 7.775 6.404 4.899 1.00 96.19 270 LEU A CA 1
ATOM 2160 C C . LEU A 1 270 ? 8.875 6.840 3.938 1.00 96.19 270 LEU A C 1
ATOM 2162 O O . LEU A 1 270 ? 8.936 8.005 3.551 1.00 96.19 270 LEU A O 1
ATOM 2166 N N . GLU A 1 271 ? 9.733 5.906 3.560 1.00 95.31 271 GLU A N 1
ATOM 2167 C CA . GLU A 1 271 ? 10.738 6.122 2.528 1.00 95.31 271 GLU A CA 1
ATOM 2168 C C . GLU A 1 271 ? 10.183 5.705 1.172 1.00 95.31 271 GLU A C 1
ATOM 2170 O O . GLU A 1 271 ? 9.676 4.593 0.998 1.00 95.31 271 GLU A O 1
ATOM 2175 N N . VAL A 1 272 ? 10.291 6.610 0.207 1.00 95.31 272 VAL A N 1
ATOM 2176 C CA . VAL A 1 272 ? 9.873 6.406 -1.174 1.00 95.31 272 VAL A CA 1
ATOM 2177 C C . VAL A 1 272 ? 11.118 6.388 -2.048 1.00 95.31 272 VAL A C 1
ATOM 2179 O O . VAL A 1 272 ? 11.755 7.418 -2.276 1.00 95.31 272 VAL A O 1
ATOM 2182 N N . THR A 1 273 ? 11.476 5.204 -2.537 1.00 94.00 273 THR A N 1
ATOM 2183 C CA . THR A 1 273 ? 12.557 5.022 -3.509 1.00 94.00 273 THR A CA 1
ATOM 2184 C C . THR A 1 273 ? 11.952 4.841 -4.892 1.00 94.00 273 THR A C 1
ATOM 2186 O O . THR A 1 273 ? 11.042 4.032 -5.078 1.00 94.00 273 THR A O 1
ATOM 2189 N N . ARG A 1 274 ? 12.475 5.571 -5.874 1.00 92.88 274 ARG A N 1
ATOM 2190 C CA . ARG A 1 274 ? 12.102 5.437 -7.285 1.00 92.88 274 ARG A CA 1
ATOM 2191 C C . ARG A 1 274 ? 13.283 4.826 -8.024 1.00 92.88 274 ARG A C 1
ATOM 2193 O O . ARG A 1 274 ? 14.393 5.328 -7.895 1.00 92.88 274 ARG A O 1
ATOM 2200 N N . GLU A 1 275 ? 13.044 3.764 -8.783 1.00 90.00 275 GLU A N 1
ATOM 2201 C CA . GLU A 1 275 ? 14.031 3.216 -9.712 1.00 90.00 275 GLU A CA 1
ATOM 2202 C C . GLU A 1 275 ? 13.514 3.420 -11.137 1.00 90.00 275 GLU A C 1
ATOM 2204 O O . GLU A 1 275 ? 12.402 3.006 -11.452 1.00 90.00 275 GLU A O 1
ATOM 2209 N N . ILE A 1 276 ? 14.300 4.106 -11.973 1.00 85.75 276 ILE A N 1
ATOM 2210 C CA . ILE A 1 276 ? 13.912 4.536 -13.333 1.00 85.75 276 ILE A CA 1
ATOM 2211 C C . ILE A 1 276 ? 14.521 3.615 -14.413 1.00 85.75 276 ILE A C 1
ATOM 2213 O O . ILE A 1 276 ? 14.358 3.850 -15.605 1.00 85.75 276 ILE A O 1
ATOM 2217 N N . LYS A 1 277 ? 15.200 2.527 -14.028 1.00 83.06 277 LYS A N 1
ATOM 2218 C CA . LYS A 1 277 ? 15.806 1.574 -14.977 1.00 83.06 277 LYS A CA 1
ATOM 2219 C C . LYS A 1 277 ? 14.746 0.772 -15.755 1.00 83.06 277 LYS A C 1
ATOM 2221 O O . LYS A 1 277 ? 13.551 1.055 -15.675 1.00 83.06 277 LYS A O 1
ATOM 2226 N N . ASP A 1 278 ? 15.183 -0.206 -16.549 1.00 79.19 278 ASP A N 1
ATOM 2227 C CA . ASP A 1 278 ? 14.362 -0.992 -17.491 1.00 79.19 278 ASP A CA 1
ATOM 2228 C C . ASP A 1 278 ? 13.064 -1.555 -16.892 1.00 79.19 278 ASP A C 1
ATOM 2230 O O . ASP A 1 278 ? 12.063 -1.672 -17.590 1.00 79.19 278 ASP A O 1
ATOM 2234 N N . ASN A 1 279 ? 13.049 -1.814 -15.581 1.00 83.75 279 ASN A N 1
ATOM 2235 C CA . ASN A 1 279 ? 11.842 -2.106 -14.818 1.00 83.75 279 ASN A CA 1
ATOM 2236 C C . ASN A 1 279 ? 11.572 -0.967 -13.841 1.00 83.75 279 ASN A C 1
ATOM 2238 O O . ASN A 1 279 ? 11.977 -1.039 -12.681 1.00 83.75 279 ASN A O 1
ATOM 2242 N N . ALA A 1 280 ? 10.906 0.090 -14.303 1.00 86.00 280 ALA A N 1
ATOM 2243 C CA . ALA A 1 280 ? 10.592 1.198 -13.419 1.00 86.00 280 ALA A CA 1
ATOM 2244 C C . ALA A 1 280 ? 9.688 0.724 -12.280 1.00 86.00 280 ALA A C 1
ATOM 2246 O O . ALA A 1 280 ? 8.659 0.083 -12.511 1.00 86.00 280 ALA A O 1
ATOM 2247 N N . PHE A 1 281 ? 10.052 1.039 -11.043 1.00 91.12 281 PHE A N 1
ATOM 2248 C CA . PHE A 1 281 ? 9.193 0.762 -9.902 1.00 91.12 281 PHE A CA 1
ATOM 2249 C C . PHE A 1 281 ? 9.276 1.867 -8.863 1.00 91.12 281 PHE A C 1
ATOM 2251 O O . PHE A 1 281 ? 10.306 2.520 -8.675 1.00 91.12 281 PHE A O 1
ATOM 2258 N N . VAL A 1 282 ? 8.172 2.034 -8.140 1.00 92.00 282 VAL A N 1
ATOM 2259 C CA . VAL A 1 282 ? 8.155 2.825 -6.914 1.00 92.00 282 VAL A CA 1
ATOM 2260 C C . VAL A 1 282 ? 8.102 1.878 -5.736 1.00 92.00 282 VAL A C 1
ATOM 2262 O O . VAL A 1 282 ? 7.250 0.988 -5.653 1.00 92.00 282 VAL A O 1
ATOM 2265 N N . ARG A 1 283 ? 9.042 2.072 -4.824 1.00 93.50 283 ARG A N 1
ATOM 2266 C CA . ARG A 1 283 ? 9.201 1.291 -3.614 1.00 93.50 283 ARG A CA 1
ATOM 2267 C C . ARG A 1 283 ? 8.860 2.150 -2.414 1.00 93.50 283 ARG A C 1
ATOM 2269 O O . ARG A 1 283 ? 9.420 3.226 -2.244 1.00 93.50 283 ARG A O 1
ATOM 2276 N N . PHE A 1 284 ? 8.002 1.621 -1.557 1.00 94.12 284 PHE A N 1
ATOM 2277 C CA . PHE A 1 284 ? 7.641 2.233 -0.289 1.00 94.12 284 PHE A CA 1
ATOM 2278 C C . PHE A 1 284 ? 8.155 1.354 0.836 1.00 94.12 284 PHE A C 1
ATOM 2280 O O . PHE A 1 284 ? 7.807 0.171 0.894 1.00 94.12 284 PHE A O 1
ATOM 2287 N N . ALA A 1 285 ? 8.970 1.923 1.714 1.00 93.50 285 ALA A N 1
ATOM 2288 C CA . ALA A 1 285 ? 9.422 1.284 2.936 1.00 93.50 285 ALA A CA 1
ATOM 2289 C C . ALA A 1 285 ? 8.846 2.029 4.143 1.00 93.50 285 ALA A C 1
ATOM 2291 O O . ALA A 1 285 ? 8.998 3.240 4.270 1.00 93.50 285 ALA A O 1
ATOM 2292 N N . MET A 1 286 ? 8.155 1.301 5.020 1.00 93.81 286 MET A N 1
ATOM 2293 C CA . MET A 1 286 ? 7.667 1.841 6.291 1.00 93.81 286 MET A CA 1
ATOM 2294 C C . MET A 1 286 ? 8.631 1.463 7.412 1.00 93.81 286 MET A C 1
ATOM 2296 O O . MET A 1 286 ? 8.803 0.280 7.715 1.00 93.81 286 MET A O 1
ATOM 2300 N N . ILE A 1 287 ? 9.235 2.470 8.033 1.00 92.50 287 ILE A N 1
ATOM 2301 C CA . ILE A 1 287 ? 10.255 2.328 9.068 1.00 92.50 287 ILE A CA 1
ATOM 2302 C C . ILE A 1 287 ? 9.673 2.818 10.399 1.00 92.50 287 ILE A C 1
ATOM 2304 O O . ILE A 1 287 ? 9.380 4.006 10.528 1.00 92.50 287 ILE A O 1
ATOM 2308 N N . PRO A 1 288 ? 9.474 1.949 11.404 1.00 92.00 288 PRO A N 1
ATOM 2309 C CA . PRO A 1 288 ? 8.994 2.385 12.714 1.00 92.00 288 PRO A CA 1
ATOM 2310 C C . PRO A 1 288 ? 9.945 3.405 13.345 1.00 92.00 288 PRO A C 1
ATOM 2312 O O . PRO A 1 288 ? 11.143 3.155 13.418 1.00 92.00 288 PRO A O 1
ATOM 2315 N N . SER A 1 289 ? 9.409 4.518 13.861 1.00 89.62 289 SER A N 1
ATOM 2316 C CA . SER A 1 289 ? 10.210 5.492 14.625 1.00 89.62 289 SER A CA 1
ATOM 2317 C C . SER A 1 289 ? 10.562 4.961 16.025 1.00 89.62 289 SER A C 1
ATOM 2319 O O . SER A 1 289 ? 11.613 5.263 16.584 1.00 89.62 289 SER A O 1
ATOM 2321 N N . LYS A 1 290 ? 9.687 4.120 16.595 1.00 85.56 290 LYS A N 1
ATOM 2322 C CA . LYS A 1 290 ? 9.863 3.445 17.891 1.00 85.56 290 LYS A CA 1
ATOM 2323 C C . LYS A 1 290 ? 9.437 1.988 17.765 1.00 85.56 290 LYS A C 1
ATOM 2325 O O . LYS A 1 290 ? 8.573 1.669 16.949 1.00 85.56 290 LYS A O 1
ATOM 2330 N N . GLU A 1 291 ? 10.001 1.114 18.594 1.00 73.00 291 GLU A N 1
ATOM 2331 C CA . GLU A 1 291 ? 9.646 -0.307 18.639 1.00 73.00 291 GLU A CA 1
ATOM 2332 C C . GLU A 1 291 ? 8.182 -0.470 19.089 1.00 73.00 291 GLU A C 1
ATOM 2334 O O . GLU A 1 291 ? 7.853 -0.478 20.273 1.00 73.00 291 GLU A O 1
ATOM 2339 N N . LYS A 1 292 ? 7.265 -0.506 18.117 1.00 73.19 292 LYS A N 1
ATOM 2340 C CA . LYS A 1 292 ? 5.823 -0.601 18.349 1.00 73.19 292 LYS A CA 1
ATOM 2341 C C . LYS A 1 292 ? 5.259 -1.771 17.555 1.00 73.19 292 LYS A C 1
ATOM 2343 O O . LYS A 1 292 ? 5.130 -1.708 16.334 1.00 73.19 292 LYS A O 1
ATOM 2348 N N . GLN A 1 293 ? 4.831 -2.811 18.273 1.00 80.75 293 GLN A N 1
ATOM 2349 C CA . GLN A 1 293 ? 4.127 -3.974 17.712 1.00 80.75 293 GLN A CA 1
ATOM 2350 C C . GLN A 1 293 ? 2.907 -3.574 16.859 1.00 80.75 293 GLN A C 1
ATOM 2352 O O . GLN A 1 293 ? 2.580 -4.247 15.884 1.00 80.75 293 GLN A O 1
ATOM 2357 N N . LEU A 1 294 ? 2.263 -2.446 17.183 1.00 86.31 294 LEU A N 1
ATOM 2358 C CA . LEU A 1 294 ? 1.103 -1.917 16.460 1.00 86.31 294 LEU A CA 1
ATOM 2359 C C . LEU A 1 294 ? 1.398 -1.606 14.988 1.00 86.31 294 LEU A C 1
ATOM 2361 O O . LEU A 1 294 ? 0.535 -1.832 14.138 1.00 86.31 294 LEU A O 1
ATOM 2365 N N . LEU A 1 295 ? 2.616 -1.159 14.665 1.00 87.25 295 LEU A N 1
ATOM 2366 C CA . LEU A 1 295 ? 2.963 -0.843 13.285 1.00 87.25 295 LEU A CA 1
ATOM 2367 C C . LEU A 1 295 ? 2.983 -2.104 12.409 1.00 87.25 295 LEU A C 1
ATOM 2369 O O . LEU A 1 295 ? 2.569 -2.049 11.256 1.00 87.25 295 LEU A O 1
ATOM 2373 N N . ASN A 1 296 ? 3.360 -3.263 12.954 1.00 89.12 296 ASN A N 1
ATOM 2374 C CA . ASN A 1 296 ? 3.364 -4.521 12.200 1.00 89.12 296 ASN A CA 1
ATOM 2375 C C . ASN A 1 296 ? 1.947 -4.918 11.751 1.00 89.12 296 ASN A C 1
ATOM 2377 O O . ASN A 1 296 ? 1.747 -5.367 10.616 1.00 89.12 296 ASN A O 1
ATOM 2381 N N . TYR A 1 297 ? 0.947 -4.709 12.615 1.00 90.75 297 TYR A N 1
ATOM 2382 C CA . TYR A 1 297 ? -0.460 -4.941 12.277 1.00 90.75 297 TYR A CA 1
ATOM 2383 C C . TYR A 1 297 ? -0.954 -3.956 11.219 1.00 90.75 297 TYR A C 1
ATOM 2385 O O . TYR A 1 297 ? -1.579 -4.375 10.239 1.00 90.75 297 TYR A O 1
ATOM 2393 N N . PHE A 1 298 ? -0.624 -2.671 11.380 1.00 92.00 298 PHE A N 1
ATOM 2394 C CA . PHE A 1 298 ? -0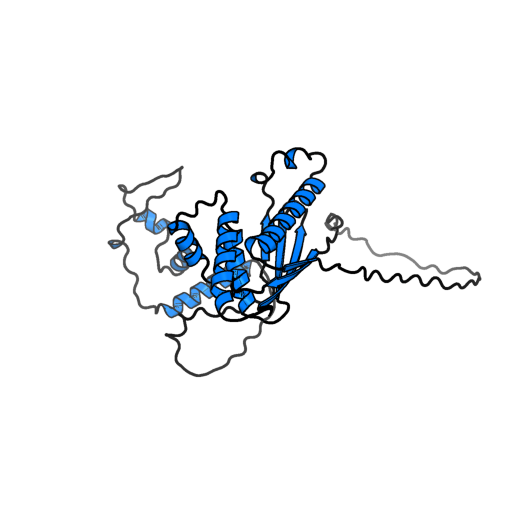.946 -1.648 10.391 1.00 92.00 298 PHE A CA 1
ATOM 2395 C C . PHE A 1 298 ? -0.338 -1.988 9.028 1.00 92.00 298 PHE A C 1
ATOM 2397 O O . PHE A 1 298 ? -1.062 -2.035 8.039 1.00 92.00 298 PHE A O 1
ATOM 2404 N N . ILE A 1 299 ? 0.949 -2.333 8.976 1.00 90.06 299 ILE A N 1
ATOM 2405 C CA . ILE A 1 299 ? 1.652 -2.668 7.737 1.00 90.06 299 ILE A CA 1
ATOM 2406 C C . ILE A 1 299 ? 1.069 -3.917 7.072 1.00 90.06 299 ILE A C 1
ATOM 2408 O O . ILE A 1 299 ? 0.904 -3.957 5.853 1.00 90.06 299 ILE A O 1
ATOM 2412 N N . THR A 1 300 ? 0.734 -4.947 7.848 1.00 89.44 300 THR A N 1
ATOM 2413 C CA . THR A 1 300 ? 0.123 -6.165 7.295 1.00 89.44 300 THR A CA 1
ATOM 2414 C C . THR A 1 300 ? -1.233 -5.849 6.664 1.00 89.44 300 THR A C 1
ATOM 2416 O O . THR A 1 300 ? -1.512 -6.268 5.539 1.00 89.44 300 THR A O 1
ATOM 2419 N N . SER A 1 301 ? -2.055 -5.046 7.347 1.00 90.81 301 SER A N 1
ATOM 2420 C CA . SER A 1 301 ? -3.323 -4.556 6.798 1.00 90.81 301 SER A CA 1
ATOM 2421 C C . SER A 1 301 ? -3.108 -3.675 5.564 1.00 90.81 301 SER A C 1
ATOM 2423 O O . SER A 1 301 ? -3.835 -3.801 4.581 1.00 90.81 301 SER A O 1
ATOM 2425 N N . TRP A 1 302 ? -2.098 -2.808 5.598 1.00 90.06 302 TRP A N 1
ATOM 2426 C CA . TRP A 1 302 ? -1.721 -1.896 4.525 1.00 90.06 302 TRP A CA 1
ATOM 2427 C C . TRP A 1 302 ? -1.315 -2.653 3.255 1.00 90.06 302 TRP A C 1
ATOM 2429 O O . TRP A 1 302 ? -1.834 -2.365 2.179 1.00 90.06 302 TRP A O 1
ATOM 2439 N N . LYS A 1 303 ? -0.489 -3.702 3.367 1.00 89.25 303 LYS A N 1
ATOM 2440 C CA . LYS A 1 303 ? -0.122 -4.551 2.221 1.00 89.25 303 LYS A CA 1
ATOM 2441 C C . LYS A 1 303 ? -1.351 -5.149 1.533 1.00 89.25 303 LYS A C 1
ATOM 2443 O O . LYS A 1 303 ? -1.469 -5.083 0.313 1.00 89.25 303 LYS A O 1
ATOM 2448 N N . VAL A 1 304 ? -2.297 -5.675 2.312 1.00 89.00 304 VAL A N 1
ATOM 2449 C CA . VAL A 1 304 ? -3.546 -6.249 1.780 1.00 89.00 304 VAL A CA 1
ATOM 2450 C C . VAL A 1 304 ? -4.473 -5.174 1.200 1.00 89.00 304 VAL A C 1
ATOM 2452 O O . VAL A 1 304 ? -5.256 -5.466 0.295 1.00 89.00 304 VAL A O 1
ATOM 2455 N N . PHE A 1 305 ? -4.419 -3.947 1.722 1.00 89.44 305 PHE A N 1
ATOM 2456 C CA . PHE A 1 305 ? -5.215 -2.826 1.231 1.00 89.44 305 PHE A CA 1
ATOM 2457 C C . PHE A 1 305 ? -4.779 -2.401 -0.177 1.00 89.44 305 PHE A C 1
ATOM 2459 O O . PHE A 1 305 ? -5.636 -2.304 -1.047 1.00 89.44 305 PHE A O 1
ATOM 2466 N N . PHE A 1 306 ? -3.474 -2.218 -0.413 1.00 86.00 306 PHE A N 1
ATOM 2467 C CA . PHE A 1 306 ? -2.942 -1.729 -1.697 1.00 86.00 306 PHE A CA 1
ATOM 2468 C C . PHE A 1 306 ? -2.814 -2.780 -2.790 1.00 86.00 306 PHE A C 1
ATOM 2470 O O . PHE A 1 306 ? -2.752 -2.431 -3.963 1.00 86.00 306 PHE A O 1
ATOM 2477 N N . GLN A 1 307 ? -2.804 -4.064 -2.434 1.00 81.38 307 GLN A N 1
ATOM 2478 C CA . GLN A 1 307 ? -2.871 -5.139 -3.427 1.00 81.38 307 GLN A CA 1
ATOM 2479 C C . GLN A 1 307 ? -4.208 -5.193 -4.181 1.00 81.38 307 GLN A C 1
ATOM 2481 O O . GLN A 1 307 ? -4.308 -5.910 -5.173 1.00 81.38 307 GLN A O 1
ATOM 2486 N N . LYS A 1 308 ? -5.245 -4.506 -3.694 1.00 80.88 308 LYS A N 1
ATOM 2487 C CA . LYS A 1 308 ? -6.608 -4.602 -4.213 1.00 80.88 308 LYS A CA 1
ATOM 2488 C C . LYS A 1 308 ? -7.107 -3.292 -4.782 1.00 80.88 308 LYS A C 1
ATOM 2490 O O . LYS A 1 308 ? -7.934 -3.411 -5.707 1.00 80.88 308 LYS A O 1
#

Secondary structure (DSSP, 8-state):
-HHHHHHHTTSS--HHHHHHHS-GGG--EETTEE------GGGS------S-HHHHHHHHHHHHHHHHHTT-----------------SSGGGS-------TT--EEEEE--GGG--TTGGG-TT-HHHHHHHHHHHHHHHHHHIIIIIT--EEEE--------------------------------------------------PPEEEEEEE-S-TTSSHHHHHHHHHHTT---SSHHHHHHHHHHHHHHHHHTT----S-SEEEEEEEEEE-SSS-EEEEEEEESS--HHHHHHHHHHHHHHT-

Foldseek 3Di:
DVVVLCCVVVQDPDPVVQQVPQDPVQFDADPNDTPRGDPDPPPPPRDDPPDDPVVSVVVSVVVVVVVVCVVDDDDDDDDDDDDDDDDPDPPPPPPPPPVPPQWPLKDKDWDDPVPQDVVLVVVPPDLLVSLVVVLVVVVVVVVCCCCQLQVKDKAWDPPPPPPPPPPPPDDDDDDDDDDDDDDDDDDDDDDDDPPPPDDPPDDPPDDWTKIKIFHQALLLPCLVVLLVVCVVVVVPDVDPSVSSSVSSVVRCVVVVPPDDRPDTPFIWMWIWDWDSPPTTMIMIITGGPDPDPSVVSVSVSVNVVVVD

Organism: Stichopus japonicus (NCBI:txid307972)

Sequence (308 aa):
MVILFLQTEGIIPTIEELREAAGCEEQLIIDGWDCSLRLDCTLYRRRREDDKPGDKESSCYLQVLRLSESGKECCGCERGKTSLGDTDAVRSLHPREQVARPGNYRLEFPMKDEHLTEELSRIHVDPERLREAWAERITCVLLEVLRDTLTVSCEKVQADLAEETSDSEETTESKMEVDPEEQEPPTKRQRMQENENDKDGPTVDIKPVTYSCSLKHDIWVGRRKMRRTLQRSGSSSSSRLALEKLVTEKLIEETGNGQDRDETLTEFHLEVTREIKDNAFVRFAMIPSKEKQLLNYFITSWKVFFQK